Protein AF-A0A1S3H4Z6-F1 (afdb_monomer_lite)

Secondary structure (DSSP, 8-state):
---SSSTHHHHTTS--S-------------------------------------GGG--TT-----EEEEEEEEE-SB---EE--HHHHHHHHHHTT--SHHHHHHHHHHHHHHHHHHH----TT--TTHHHH--EEEGGGTEEEEEEEE-GGG-EEEEEEEESS-EEEEEEEE-EEEEEEEEESS-EEEE-SS-EEEE-STTEEEEEEEEEEEETTEEEEEEEEESSPPEEETTTEEEEEEEEEETTTEEEEEEEEEEE-TTT-BEEEEEEEEEEPP---

Sequence (281 aa):
MLKMVMLLSQVTFVIMVSLVLWSGGRARRGGRRGHHYSSRSRYRPGSFGVWHPSGQCDVSQQSYEVYDHTFVFIMDGKHTGEELDPVRFLNHHRCAGRLTNESIIEEGKKAVQFFEEGYGLDLSNVTDSDFINGQVPVEGGRLIFKPFIVDLSDNYRLISETDRYSGKLHKDVPVSDAGWMLSVEEPLDVNGTLFTGRLGLPDTFIFYADYIFQAHFRKTIIHYESRYPSVDIGGRFQFFEAALFSDEYGEGYTTSIFEVEPVTRNKQGREVLTFPKRKTN

Foldseek 3Di:
DPDPPPVVVPVVVPPDDDDDDDDDDDDDDDDDDDDDDDDDDDDDDDDDDDPPDPVPPPPVPDPPLDFQKKWKKKFFFFPPDWDQDLVVQQVVVVLVVQVDLVSQLVVLVVVVVCCCAQWVFDPVVDDSVQQRRHFDQGPVNQKTKHKTKGDVRRLMAIQWMDGPPDIDGDDRKDKIKIGMKIFGDHKDQTDHPLDGGIQDHGPWMWDWIWIWTQDPNDTFIKTWGWSDIWDDDPQFKTWTKIWIAGPVQGIWMKIKIWTQDNPRRGIIIMMMITRGDDPDD

Radius of gyration: 23.87 Å; chains: 1; bounding box: 77×57×52 Å

Organism: Lingula anatina (NCBI:txid7574)

Structure (mmCIF, N/CA/C/O backbone):
data_AF-A0A1S3H4Z6-F1
#
_entry.id   AF-A0A1S3H4Z6-F1
#
loop_
_atom_site.group_PDB
_atom_site.id
_atom_site.type_symbol
_atom_site.label_atom_id
_atom_site.label_alt_id
_atom_site.label_comp_id
_atom_site.label_asym_id
_atom_site.label_entity_id
_atom_site.label_seq_id
_atom_site.pdbx_PDB_ins_code
_atom_site.Cartn_x
_atom_site.Cartn_y
_atom_site.Cartn_z
_atom_site.occupancy
_atom_site.B_iso_or_equiv
_atom_site.auth_seq_id
_atom_site.auth_comp_id
_atom_site.auth_asym_id
_atom_site.auth_atom_id
_atom_site.pdbx_PDB_model_num
ATOM 1 N N . MET A 1 1 ? -9.875 -29.921 27.542 1.00 40.19 1 MET A N 1
ATOM 2 C CA . MET A 1 1 ? -8.425 -29.630 27.591 1.00 40.19 1 MET A CA 1
ATOM 3 C C . MET A 1 1 ? -7.708 -30.363 26.447 1.00 40.19 1 MET A C 1
ATOM 5 O O . MET A 1 1 ? -6.854 -31.197 26.687 1.00 40.19 1 MET A O 1
ATOM 9 N N . LEU A 1 2 ? -8.120 -30.119 25.193 1.00 34.75 2 LEU A N 1
ATOM 10 C CA . LEU A 1 2 ? -7.543 -30.745 23.989 1.00 34.75 2 LEU A CA 1
ATOM 11 C C . LEU A 1 2 ? -8.077 -30.015 22.735 1.00 34.75 2 LEU A C 1
ATOM 13 O O . LEU A 1 2 ? -8.917 -30.533 22.013 1.00 34.75 2 LEU A O 1
ATOM 17 N N . LYS A 1 3 ? -7.695 -28.745 22.541 1.00 30.47 3 LYS A N 1
ATOM 18 C CA . LYS A 1 3 ? -8.008 -27.965 21.317 1.00 30.47 3 LYS A CA 1
ATOM 19 C C . LYS A 1 3 ? -6.912 -26.957 20.926 1.00 30.47 3 LYS A C 1
ATOM 21 O O . LYS A 1 3 ? -7.143 -26.085 20.104 1.00 30.47 3 LYS A O 1
ATOM 26 N N . MET A 1 4 ? -5.705 -27.092 21.479 1.00 30.97 4 MET A N 1
ATOM 27 C CA . MET A 1 4 ? -4.636 -26.088 21.348 1.00 30.97 4 MET A CA 1
ATOM 28 C C . MET A 1 4 ? -3.426 -26.571 20.523 1.00 30.97 4 MET A C 1
ATOM 30 O O . MET A 1 4 ? -2.341 -26.021 20.640 1.00 30.97 4 MET A O 1
ATOM 34 N N . VAL A 1 5 ? -3.597 -27.611 19.695 1.00 33.03 5 VAL A N 1
ATOM 35 C CA . VAL A 1 5 ? -2.500 -28.204 18.896 1.00 33.03 5 VAL A CA 1
ATOM 36 C C . VAL A 1 5 ? -2.686 -28.010 17.381 1.00 33.03 5 VAL A C 1
ATOM 38 O O . VAL A 1 5 ? -1.745 -28.206 16.624 1.00 33.03 5 VAL A O 1
ATOM 41 N N . MET A 1 6 ? -3.849 -27.549 16.902 1.00 30.09 6 MET A N 1
ATOM 42 C CA . MET A 1 6 ? -4.088 -27.437 15.451 1.00 30.09 6 MET A CA 1
ATOM 43 C C . MET A 1 6 ? -3.631 -26.119 14.803 1.00 30.09 6 MET A C 1
ATOM 45 O O . MET A 1 6 ? -3.290 -26.141 13.622 1.00 30.09 6 MET A O 1
ATOM 49 N N . LEU A 1 7 ? -3.514 -25.008 15.546 1.00 33.34 7 LEU A N 1
ATOM 50 C CA . LEU A 1 7 ? -3.096 -23.719 14.960 1.00 33.34 7 LEU A CA 1
ATOM 51 C C . LEU A 1 7 ? -1.596 -23.622 14.624 1.00 33.34 7 LEU A C 1
ATOM 53 O O . LEU A 1 7 ? -1.215 -22.819 13.781 1.00 33.34 7 LEU A O 1
ATOM 57 N N . LEU A 1 8 ? -0.741 -24.466 15.208 1.00 32.03 8 LEU A N 1
ATOM 58 C CA . LEU A 1 8 ? 0.696 -24.478 14.892 1.00 32.03 8 LEU A CA 1
ATOM 59 C C . LEU A 1 8 ? 1.015 -25.165 13.550 1.00 32.03 8 LEU A C 1
ATOM 61 O O . LEU A 1 8 ? 2.092 -24.967 12.995 1.00 32.03 8 LEU A O 1
ATOM 65 N N . SER A 1 9 ? 0.086 -25.946 12.988 1.00 30.97 9 SER A N 1
ATOM 66 C CA . SER A 1 9 ? 0.352 -26.710 11.759 1.00 30.97 9 SER A CA 1
ATOM 67 C C . SER A 1 9 ? 0.218 -25.906 10.459 1.00 30.97 9 SER A C 1
ATOM 69 O O . SER A 1 9 ? 0.849 -26.275 9.473 1.00 30.97 9 SER A O 1
ATOM 71 N N . GLN A 1 10 ? -0.525 -24.792 10.449 1.00 32.19 10 GLN A N 1
ATOM 72 C CA . GLN A 1 10 ? -0.707 -23.982 9.233 1.00 32.19 10 GLN A CA 1
ATOM 73 C C . GLN A 1 10 ? 0.357 -22.888 9.058 1.00 32.19 10 GLN A C 1
ATOM 75 O O . GLN A 1 10 ? 0.692 -22.549 7.930 1.00 32.19 10 GLN A O 1
ATOM 80 N N . VAL A 1 11 ? 0.980 -22.417 10.143 1.00 34.94 11 VAL A N 1
ATOM 81 C CA . VAL A 1 11 ? 2.052 -21.399 10.083 1.00 34.94 11 VAL A CA 1
ATOM 82 C C . VAL A 1 11 ? 3.426 -22.019 9.772 1.00 34.94 11 VAL A C 1
ATOM 84 O O . VAL A 1 11 ? 4.328 -21.349 9.280 1.00 34.94 11 VAL A O 1
ATOM 87 N N . THR A 1 12 ? 3.594 -23.329 9.977 1.00 34.78 12 THR A N 1
ATOM 88 C CA . THR A 1 12 ? 4.892 -24.002 9.773 1.00 34.78 12 THR A CA 1
ATOM 89 C C . THR A 1 12 ? 5.171 -24.326 8.293 1.00 34.78 12 THR A C 1
ATOM 91 O O . THR A 1 12 ? 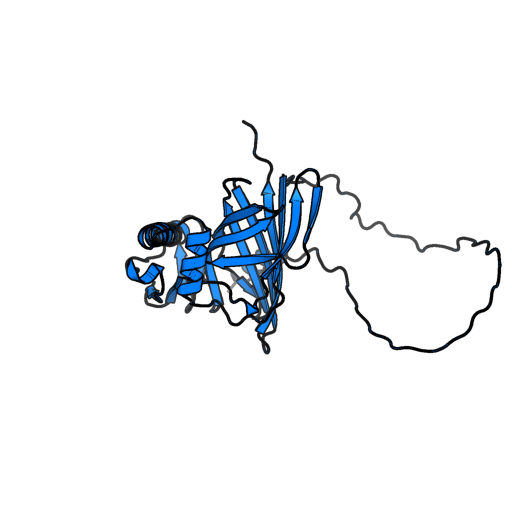6.298 -24.661 7.941 1.00 34.78 12 THR A O 1
ATOM 94 N N . PHE A 1 13 ? 4.189 -24.193 7.394 1.00 28.50 13 PHE A N 1
ATOM 95 C CA . PHE A 1 13 ? 4.340 -24.603 5.989 1.00 28.50 13 PHE A CA 1
ATOM 96 C C . PHE A 1 13 ? 4.918 -23.532 5.045 1.00 28.50 13 PHE A C 1
ATOM 98 O O . PHE A 1 13 ? 5.271 -23.865 3.918 1.00 28.50 13 PHE A O 1
ATOM 105 N N . VAL A 1 14 ? 5.082 -22.280 5.492 1.00 33.66 14 VAL A N 1
ATOM 106 C CA . VAL A 1 14 ? 5.607 -21.178 4.649 1.00 33.66 14 VAL A CA 1
ATOM 107 C C . VAL A 1 14 ? 7.107 -20.914 4.874 1.00 33.66 14 VAL A C 1
ATOM 109 O O . VAL A 1 14 ? 7.755 -20.239 4.081 1.00 33.66 14 VAL A O 1
ATOM 112 N N . ILE A 1 15 ? 7.730 -21.520 5.893 1.00 35.19 15 ILE A N 1
ATOM 113 C CA . ILE A 1 15 ? 9.159 -21.325 6.195 1.00 35.19 15 ILE A CA 1
ATOM 114 C C . ILE A 1 15 ? 9.974 -22.539 5.731 1.00 35.19 15 ILE A C 1
ATOM 116 O O . ILE A 1 15 ? 10.592 -23.255 6.515 1.00 35.19 15 ILE A O 1
ATOM 120 N N . MET A 1 16 ? 10.003 -22.781 4.424 1.00 28.94 16 MET A N 1
ATOM 121 C CA . MET A 1 16 ? 11.112 -23.506 3.810 1.00 28.94 16 MET A CA 1
ATOM 122 C C . MET A 1 16 ? 11.475 -22.847 2.485 1.00 28.94 16 MET A C 1
ATOM 124 O O . MET A 1 16 ? 10.632 -22.666 1.619 1.00 28.94 16 MET A O 1
ATOM 128 N N . VAL A 1 17 ? 12.777 -22.590 2.336 1.00 31.78 17 VAL A N 1
ATOM 129 C CA . VAL A 1 17 ? 13.480 -22.060 1.156 1.00 31.78 17 VAL A CA 1
ATOM 130 C C . VAL A 1 17 ? 13.597 -20.531 1.097 1.00 31.78 17 VAL A C 1
ATOM 132 O O . VAL A 1 17 ? 12.862 -19.856 0.390 1.00 31.78 17 VAL A O 1
ATOM 135 N N . SER A 1 18 ? 14.624 -19.998 1.773 1.00 29.50 18 SER A N 1
ATOM 136 C CA . SER A 1 18 ? 15.656 -19.127 1.164 1.00 29.50 18 SER A CA 1
ATOM 137 C C . SER A 1 18 ? 16.663 -18.660 2.219 1.00 29.50 18 SER A C 1
ATOM 139 O O . SER A 1 18 ? 16.605 -17.546 2.725 1.00 29.50 18 SER A O 1
ATOM 141 N N . LEU A 1 19 ? 17.623 -19.525 2.548 1.00 28.67 19 LEU A N 1
ATOM 142 C CA . LEU A 1 19 ? 18.803 -19.160 3.332 1.00 28.67 19 LEU A CA 1
ATOM 143 C C . LEU A 1 19 ? 20.033 -19.636 2.557 1.00 28.67 19 LEU A C 1
ATOM 145 O O . LEU A 1 19 ? 20.555 -20.725 2.776 1.00 28.67 19 LEU A O 1
ATOM 149 N N . VAL A 1 20 ? 20.463 -18.822 1.590 1.00 34.81 20 VAL A N 1
ATOM 150 C CA . VAL A 1 20 ? 21.803 -18.926 1.005 1.00 34.81 20 VAL A CA 1
ATOM 151 C C . VAL A 1 20 ? 22.629 -17.759 1.535 1.00 34.81 20 VAL A C 1
ATOM 153 O O . VAL A 1 20 ? 22.304 -16.589 1.355 1.00 34.81 20 VAL A O 1
ATOM 156 N N . LEU A 1 21 ? 23.672 -18.156 2.255 1.00 32.69 21 LEU A N 1
ATOM 157 C CA . LEU A 1 21 ? 24.617 -17.389 3.055 1.00 32.69 21 LEU A CA 1
ATOM 158 C C . LEU A 1 21 ? 25.260 -16.208 2.307 1.00 32.69 21 LEU A C 1
ATOM 160 O O . LEU A 1 21 ? 25.876 -16.392 1.259 1.00 32.69 21 LEU A O 1
ATOM 164 N N . TRP A 1 22 ? 25.250 -15.025 2.929 1.00 30.05 22 TRP A N 1
ATOM 165 C CA . TRP A 1 22 ? 26.176 -13.935 2.613 1.00 30.05 22 TRP A CA 1
ATOM 166 C C . TRP A 1 22 ? 27.009 -13.595 3.854 1.00 30.05 22 TRP A C 1
ATOM 168 O O . TRP A 1 22 ? 26.563 -12.895 4.757 1.00 30.05 22 TRP A O 1
ATOM 178 N N . SER A 1 23 ? 28.232 -14.126 3.924 1.00 32.38 23 SER A N 1
ATOM 179 C CA . SER A 1 23 ? 29.221 -13.767 4.945 1.00 32.38 23 SER A CA 1
ATOM 180 C C . SER A 1 23 ? 30.193 -12.725 4.380 1.00 32.38 23 SER A C 1
ATOM 182 O O . SER A 1 23 ? 31.202 -13.066 3.760 1.00 32.38 23 SER A O 1
ATOM 184 N N . GLY A 1 24 ? 29.890 -11.442 4.582 1.00 29.55 24 GLY A N 1
ATOM 185 C CA . GLY A 1 24 ? 30.771 -10.319 4.251 1.00 29.55 24 GLY A CA 1
ATOM 186 C C . GLY A 1 24 ? 31.826 -10.074 5.334 1.00 29.55 24 GLY A C 1
ATOM 187 O O . GLY A 1 24 ? 31.658 -9.208 6.187 1.00 29.55 24 GLY A O 1
ATOM 188 N N . GLY A 1 25 ? 32.930 -10.823 5.304 1.00 29.95 25 GLY A N 1
ATOM 189 C CA . GLY A 1 25 ? 34.090 -10.598 6.173 1.00 29.95 25 GLY A CA 1
ATOM 190 C C . GLY A 1 25 ? 35.092 -9.604 5.573 1.00 29.95 25 GLY A C 1
ATOM 191 O O . GLY A 1 25 ? 35.716 -9.882 4.551 1.00 29.95 25 GLY A O 1
ATOM 192 N N . ARG A 1 26 ? 35.292 -8.451 6.228 1.00 33.56 26 ARG A N 1
ATOM 193 C CA . ARG A 1 26 ? 36.406 -7.517 5.968 1.00 33.56 26 ARG A CA 1
ATOM 194 C C . ARG A 1 26 ? 37.736 -8.114 6.443 1.00 33.56 26 ARG A C 1
ATOM 196 O O . ARG A 1 26 ? 37.857 -8.461 7.613 1.00 33.56 26 ARG A O 1
ATOM 203 N N . ALA A 1 27 ? 38.777 -8.054 5.610 1.00 31.95 27 ALA A N 1
ATOM 204 C CA . ALA A 1 27 ? 40.171 -8.099 6.059 1.00 31.95 27 ALA A CA 1
ATOM 205 C C . ALA A 1 27 ? 41.032 -7.074 5.296 1.00 31.95 27 ALA A C 1
ATOM 207 O O . ALA A 1 27 ? 40.920 -6.903 4.083 1.00 31.95 27 ALA A O 1
ATOM 208 N N . ARG A 1 28 ? 41.861 -6.343 6.051 1.00 32.19 28 ARG A N 1
ATOM 209 C CA . ARG A 1 28 ? 42.747 -5.253 5.613 1.00 32.19 28 ARG A CA 1
ATOM 210 C C . ARG A 1 28 ? 44.098 -5.772 5.079 1.00 32.19 28 ARG A C 1
ATOM 212 O O . ARG A 1 28 ? 44.654 -6.718 5.612 1.00 32.19 28 ARG A O 1
ATOM 219 N N . ARG A 1 29 ? 44.609 -5.033 4.080 1.00 36.22 29 ARG A N 1
ATOM 220 C CA . ARG A 1 29 ? 45.993 -4.768 3.600 1.00 36.22 29 ARG A CA 1
ATOM 221 C C . ARG A 1 29 ? 47.189 -5.594 4.129 1.00 36.22 29 ARG A C 1
ATOM 223 O O . ARG A 1 29 ? 47.483 -5.568 5.317 1.00 36.22 29 ARG A O 1
ATOM 230 N N . GLY A 1 30 ? 48.040 -6.025 3.182 1.00 30.22 30 GLY A N 1
ATOM 231 C CA . GLY A 1 30 ? 49.473 -6.291 3.396 1.00 30.22 30 GLY A CA 1
ATOM 232 C C . GLY A 1 30 ? 50.277 -6.633 2.120 1.00 30.22 30 GLY A C 1
ATOM 233 O O . GLY A 1 30 ? 50.153 -7.724 1.594 1.00 30.22 30 GLY A O 1
ATOM 234 N N . GLY A 1 31 ? 51.093 -5.681 1.641 1.00 30.69 31 GLY A N 1
ATOM 235 C CA . GLY A 1 31 ? 52.454 -5.844 1.076 1.00 30.69 31 GLY A CA 1
ATOM 236 C C . GLY A 1 31 ? 52.821 -6.863 -0.032 1.00 30.69 31 GLY A C 1
ATOM 237 O O . GLY A 1 31 ? 53.036 -8.031 0.239 1.00 30.69 31 GLY A O 1
ATOM 238 N N . ARG A 1 32 ? 53.130 -6.327 -1.230 1.00 34.28 32 ARG A N 1
ATOM 239 C CA . ARG A 1 32 ? 54.375 -6.504 -2.039 1.00 34.28 32 ARG A CA 1
ATOM 240 C C . ARG A 1 32 ? 55.086 -7.886 -2.109 1.00 34.28 32 ARG A C 1
ATOM 242 O O . ARG A 1 32 ? 55.846 -8.217 -1.210 1.00 34.28 32 ARG A O 1
ATOM 249 N N . ARG A 1 33 ? 55.106 -8.496 -3.308 1.00 34.97 33 ARG A N 1
ATOM 250 C CA . ARG A 1 33 ? 56.252 -8.695 -4.255 1.00 34.97 33 ARG A CA 1
ATOM 251 C C . ARG A 1 33 ? 55.965 -9.888 -5.175 1.00 34.97 33 ARG A C 1
ATOM 253 O O . ARG A 1 33 ? 55.426 -10.896 -4.741 1.00 34.97 33 ARG A O 1
ATOM 260 N N . GLY A 1 34 ? 56.303 -9.732 -6.454 1.00 34.34 34 GLY A N 1
ATOM 261 C CA . GLY A 1 34 ? 56.053 -10.730 -7.488 1.00 34.34 34 GLY A CA 1
ATOM 262 C C . GLY A 1 34 ? 57.033 -11.897 -7.475 1.00 34.34 34 GLY A C 1
ATOM 263 O O . GLY A 1 34 ? 58.123 -11.786 -6.933 1.00 34.34 34 GLY A O 1
ATOM 264 N N . HIS A 1 35 ? 56.640 -12.972 -8.152 1.00 32.62 35 HIS A N 1
ATOM 265 C CA . HIS A 1 35 ? 57.529 -13.877 -8.869 1.00 32.62 35 HIS A CA 1
ATOM 266 C C . HIS A 1 35 ? 56.723 -14.575 -9.969 1.00 32.62 35 HIS A C 1
ATOM 268 O O . HIS A 1 35 ? 55.680 -15.174 -9.714 1.00 32.62 35 HIS A O 1
ATOM 274 N N . HIS A 1 36 ? 57.220 -14.481 -11.202 1.00 36.97 36 HIS A N 1
ATOM 275 C CA . HIS A 1 36 ? 56.866 -15.386 -12.287 1.00 36.97 36 HIS A CA 1
ATOM 276 C C . HIS A 1 36 ? 57.297 -16.803 -11.901 1.00 36.97 36 HIS A C 1
ATOM 278 O O . HIS A 1 36 ? 58.479 -17.025 -11.656 1.00 36.97 36 HIS A O 1
ATOM 284 N N . TYR A 1 37 ? 56.367 -17.754 -11.923 1.00 34.66 37 TYR A N 1
ATOM 285 C CA . TYR A 1 37 ? 56.685 -19.168 -12.079 1.00 34.66 37 TYR A CA 1
ATOM 286 C C . TYR A 1 37 ? 55.648 -19.816 -12.992 1.00 34.66 37 TYR A C 1
ATOM 288 O O . TYR A 1 37 ? 54.462 -19.877 -12.681 1.00 34.66 37 TYR A O 1
ATOM 296 N N . SER A 1 38 ? 56.122 -20.286 -14.145 1.00 38.94 38 SER A N 1
ATOM 297 C CA . SER A 1 38 ? 55.406 -21.255 -14.961 1.00 38.94 38 SER A CA 1
ATOM 298 C C . SER A 1 38 ? 55.569 -22.622 -14.299 1.00 38.94 38 SER A C 1
ATOM 300 O O . SER A 1 38 ? 56.701 -23.065 -14.091 1.00 38.94 38 SER A O 1
ATOM 302 N N . SER A 1 39 ? 54.475 -23.314 -14.004 1.00 35.12 39 SER A N 1
ATOM 303 C CA . SER A 1 39 ? 54.517 -24.748 -13.730 1.00 35.12 39 SER A CA 1
ATOM 304 C C . SER A 1 39 ? 53.198 -25.401 -14.136 1.00 35.12 39 SER A C 1
ATOM 306 O O . SER A 1 39 ? 52.117 -25.101 -13.635 1.00 35.12 39 SER A O 1
ATOM 308 N N . ARG A 1 40 ? 53.305 -26.312 -15.107 1.00 38.34 40 ARG A N 1
ATOM 309 C CA . ARG A 1 40 ? 52.270 -27.281 -15.469 1.00 38.34 40 ARG A CA 1
ATOM 310 C C . ARG A 1 40 ? 51.951 -28.135 -14.240 1.00 38.34 40 ARG A C 1
ATOM 312 O O . ARG A 1 40 ? 52.763 -28.974 -13.861 1.00 38.34 40 ARG A O 1
ATOM 319 N N . SER A 1 41 ? 50.764 -27.963 -13.668 1.00 33.16 41 SER A N 1
ATOM 320 C CA . SER A 1 41 ? 50.202 -28.882 -12.677 1.00 33.16 41 SER A CA 1
ATOM 321 C C . SER A 1 41 ? 49.250 -29.858 -13.370 1.00 33.16 41 SER A C 1
ATOM 323 O O . SER A 1 41 ? 48.179 -29.482 -13.842 1.00 33.16 41 SER A O 1
ATOM 325 N N . ARG A 1 42 ? 49.669 -31.126 -13.463 1.00 37.03 42 ARG A N 1
ATOM 326 C CA . ARG A 1 42 ? 48.788 -32.267 -13.734 1.00 37.03 42 ARG A CA 1
ATOM 327 C C . ARG A 1 42 ? 48.038 -32.577 -12.438 1.00 37.03 42 ARG A C 1
ATOM 329 O O . ARG A 1 42 ? 48.583 -33.251 -11.568 1.00 37.03 42 ARG A O 1
ATOM 336 N N . TYR A 1 43 ? 46.803 -32.101 -12.319 1.00 31.02 43 TYR A N 1
ATOM 337 C CA . TYR A 1 43 ? 45.891 -32.546 -11.268 1.00 31.02 43 TYR A CA 1
ATOM 338 C C . TYR A 1 43 ? 45.431 -33.981 -11.562 1.00 31.02 43 TYR A C 1
ATOM 340 O O . TYR A 1 43 ? 44.829 -34.251 -12.600 1.00 31.02 43 TYR A O 1
ATOM 348 N N . ARG A 1 44 ? 45.732 -34.907 -10.646 1.00 31.95 44 ARG A N 1
ATOM 349 C CA . ARG A 1 44 ? 45.044 -36.201 -10.536 1.00 31.95 44 ARG A CA 1
ATOM 350 C C . ARG A 1 44 ? 43.782 -35.988 -9.687 1.00 31.95 44 ARG A C 1
ATOM 352 O O . ARG A 1 44 ? 43.915 -35.426 -8.601 1.00 31.95 44 ARG A O 1
ATOM 359 N N . PRO A 1 45 ? 42.590 -36.430 -10.120 1.00 35.56 45 PRO A N 1
ATOM 360 C CA . PRO A 1 45 ? 41.397 -36.359 -9.290 1.00 35.56 45 PRO A CA 1
ATOM 361 C C . PRO A 1 45 ? 41.469 -37.462 -8.227 1.00 35.56 45 PRO A C 1
ATOM 363 O O . PRO A 1 45 ? 41.360 -38.647 -8.533 1.00 35.56 45 PRO A O 1
ATOM 366 N N . GLY A 1 46 ? 41.709 -37.069 -6.978 1.00 31.22 46 GLY A N 1
ATOM 367 C CA . GLY A 1 46 ? 41.555 -37.931 -5.813 1.00 31.22 46 GLY A CA 1
ATOM 368 C C . GLY A 1 46 ? 40.159 -37.752 -5.228 1.00 31.22 46 GLY A C 1
ATOM 369 O O . GLY A 1 46 ? 39.845 -36.677 -4.734 1.00 31.22 46 GLY A O 1
ATOM 370 N N . SER A 1 47 ? 39.346 -38.807 -5.333 1.00 33.75 47 SER A N 1
ATOM 371 C CA . SER A 1 47 ? 38.205 -39.145 -4.466 1.00 33.75 47 SER A CA 1
ATOM 372 C C . SER A 1 47 ? 37.358 -37.977 -3.937 1.00 33.75 47 SER A C 1
ATOM 374 O O . SER A 1 47 ? 37.503 -37.558 -2.788 1.00 33.75 47 SER A O 1
ATOM 376 N N . PHE A 1 48 ? 36.402 -37.521 -4.753 1.00 34.88 48 PHE A N 1
ATOM 377 C CA . PHE A 1 48 ? 35.209 -36.860 -4.231 1.00 34.88 48 PHE A CA 1
ATOM 378 C C . PHE A 1 48 ? 34.425 -37.869 -3.392 1.00 34.88 48 PHE A C 1
ATOM 380 O O . PHE A 1 48 ? 34.163 -38.987 -3.841 1.00 34.88 48 PHE A O 1
ATOM 387 N N . GLY A 1 49 ? 34.091 -37.468 -2.165 1.00 33.66 49 GLY A N 1
ATOM 388 C CA . GLY A 1 49 ? 33.174 -38.202 -1.308 1.00 33.66 49 GLY A CA 1
ATOM 389 C C . GLY A 1 49 ? 31.884 -38.525 -2.056 1.00 33.66 49 GLY A C 1
ATOM 390 O O . GLY A 1 49 ? 31.435 -37.765 -2.915 1.00 33.66 49 GLY A O 1
ATOM 391 N N . VAL A 1 50 ? 31.329 -39.689 -1.736 1.00 36.59 50 VAL A N 1
ATOM 392 C CA . VAL A 1 50 ? 30.041 -40.159 -2.236 1.00 36.59 50 VAL A CA 1
ATOM 393 C C . VAL A 1 50 ? 28.997 -39.085 -1.931 1.00 36.59 50 VAL A C 1
ATOM 395 O O . VAL A 1 50 ? 28.593 -38.901 -0.785 1.00 36.59 50 VAL A O 1
ATOM 398 N N . TRP A 1 51 ? 28.593 -38.344 -2.962 1.00 37.75 51 TRP A N 1
ATOM 399 C CA . TRP A 1 51 ? 27.393 -37.526 -2.922 1.00 37.75 51 TRP A CA 1
ATOM 400 C C . TRP A 1 51 ? 26.217 -38.487 -2.794 1.00 37.75 51 TRP A C 1
ATOM 402 O O . TRP A 1 51 ? 25.884 -39.193 -3.743 1.00 37.75 51 TRP A O 1
ATOM 412 N N . HIS A 1 52 ? 25.604 -38.539 -1.615 1.00 40.94 52 HIS A N 1
ATOM 413 C CA . HIS A 1 52 ? 24.244 -39.041 -1.511 1.00 40.94 52 HIS A CA 1
ATOM 414 C C . HIS A 1 52 ? 23.350 -38.041 -2.252 1.00 40.94 52 HIS A C 1
ATOM 416 O O . HIS A 1 52 ? 23.321 -36.875 -1.854 1.00 40.94 52 HIS A O 1
ATOM 422 N N . PRO A 1 53 ? 22.649 -38.438 -3.328 1.00 46.44 53 PRO A N 1
ATOM 423 C CA . PRO A 1 53 ? 21.667 -37.571 -3.950 1.00 46.44 53 PRO A CA 1
ATOM 424 C C . PRO A 1 53 ? 20.550 -37.382 -2.924 1.00 46.44 53 PRO A C 1
ATOM 426 O O . PRO A 1 53 ? 19.773 -38.302 -2.665 1.00 46.44 53 PRO A O 1
ATOM 429 N N . SER A 1 54 ? 20.468 -36.207 -2.301 1.00 49.00 54 SER A N 1
ATOM 430 C CA . SER A 1 54 ? 19.171 -35.754 -1.820 1.00 49.00 54 SER A CA 1
ATOM 431 C C . SER A 1 54 ? 18.270 -35.744 -3.056 1.00 49.00 54 SER A C 1
ATOM 433 O O . SER A 1 54 ? 18.671 -35.250 -4.109 1.00 49.00 54 SER A O 1
ATOM 435 N N . GLY A 1 55 ? 17.070 -36.314 -2.973 1.00 52.19 55 GLY A N 1
ATOM 436 C CA . GLY A 1 55 ? 16.081 -36.323 -4.062 1.00 52.19 55 GLY A CA 1
ATOM 437 C C . GLY A 1 55 ? 15.593 -34.929 -4.500 1.00 52.19 55 GLY A C 1
ATOM 438 O O . GLY A 1 55 ? 14.502 -34.813 -5.030 1.00 52.19 55 GLY A O 1
ATOM 439 N N . GLN A 1 56 ? 16.380 -33.869 -4.286 1.00 55.88 56 GLN A N 1
ATOM 440 C CA . GLN A 1 56 ? 16.149 -32.489 -4.716 1.00 55.88 56 GLN A CA 1
ATOM 441 C C . GLN A 1 56 ? 16.310 -32.284 -6.233 1.00 55.88 56 GLN A C 1
ATOM 443 O O . GLN A 1 56 ? 16.026 -31.198 -6.726 1.00 55.88 56 GLN A O 1
ATOM 448 N N . CYS A 1 57 ? 16.767 -33.293 -6.981 1.00 58.50 57 CYS A N 1
ATOM 449 C CA . CYS A 1 57 ? 16.885 -33.220 -8.442 1.00 58.50 57 CYS A CA 1
ATOM 450 C C . CYS A 1 57 ? 15.629 -33.690 -9.190 1.00 58.50 57 CYS A C 1
ATOM 452 O O . CYS A 1 57 ? 15.582 -33.547 -10.411 1.00 58.50 57 CYS A O 1
ATOM 454 N N . ASP A 1 58 ? 14.623 -34.236 -8.499 1.00 50.41 58 ASP A N 1
ATOM 455 C CA . ASP A 1 58 ? 13.353 -34.598 -9.129 1.00 50.41 58 ASP A CA 1
ATOM 456 C C . ASP A 1 58 ? 12.401 -33.393 -9.128 1.00 50.41 58 ASP A C 1
ATOM 458 O O . ASP A 1 58 ? 11.482 -33.272 -8.323 1.00 50.41 58 ASP A O 1
ATOM 462 N N . VAL A 1 59 ? 12.681 -32.444 -10.024 1.00 56.75 59 VAL A N 1
ATOM 463 C CA . VAL A 1 59 ? 11.880 -31.223 -10.231 1.00 56.75 59 VAL A CA 1
ATOM 464 C C . VAL A 1 59 ? 10.702 -31.470 -11.192 1.00 56.75 59 VAL A C 1
ATOM 466 O O . VAL A 1 59 ? 10.088 -30.532 -11.694 1.00 56.75 59 VAL A O 1
ATOM 469 N N . SER A 1 60 ? 10.378 -32.738 -11.476 1.00 52.03 60 SER A N 1
ATOM 470 C CA . SER A 1 60 ? 9.423 -33.144 -12.520 1.00 52.03 60 SER A CA 1
ATOM 471 C C . SER A 1 60 ? 7.960 -32.779 -12.233 1.00 52.03 60 SER A C 1
ATOM 473 O O . SER A 1 60 ? 7.121 -32.881 -13.127 1.00 52.03 60 SER A O 1
ATOM 475 N N . GLN A 1 61 ? 7.651 -32.311 -11.019 1.00 47.69 61 GLN A N 1
ATOM 476 C CA . GLN A 1 61 ? 6.308 -31.907 -10.586 1.00 47.69 61 GLN A CA 1
ATOM 477 C C . GLN A 1 61 ? 6.184 -30.417 -10.225 1.00 47.69 61 GLN A C 1
ATOM 479 O O . GLN A 1 61 ? 5.275 -30.038 -9.487 1.00 47.69 61 GLN A O 1
ATOM 484 N N . GLN A 1 62 ? 7.055 -29.539 -10.733 1.00 48.09 62 GLN A N 1
ATOM 485 C CA . GLN A 1 62 ? 6.816 -28.100 -10.595 1.00 48.09 62 GLN A CA 1
ATOM 486 C C . GLN A 1 62 ? 5.809 -27.611 -11.642 1.00 48.09 62 GLN A C 1
ATOM 488 O O . GLN A 1 62 ? 6.115 -27.456 -12.823 1.00 48.09 62 GLN A O 1
ATOM 493 N N . SER A 1 63 ? 4.594 -27.323 -11.176 1.00 47.88 63 SER A N 1
ATOM 494 C CA . SER A 1 63 ? 3.720 -26.339 -11.809 1.00 47.88 63 SER A CA 1
ATOM 495 C C . SER A 1 63 ? 4.433 -24.987 -11.749 1.00 47.88 63 SER A C 1
ATOM 497 O O . SER A 1 63 ? 4.339 -24.283 -10.747 1.00 47.88 63 SER A O 1
ATOM 499 N N . TYR A 1 64 ? 5.191 -24.636 -12.788 1.00 52.47 64 TYR A N 1
ATOM 500 C CA . TYR A 1 64 ? 5.642 -23.260 -12.955 1.00 52.47 64 TYR A CA 1
ATOM 501 C C . TYR A 1 64 ? 4.412 -22.436 -13.322 1.00 52.47 64 TYR A C 1
ATOM 503 O O . TYR A 1 64 ? 4.002 -22.410 -14.484 1.00 52.47 64 TYR A O 1
ATOM 511 N N . GLU A 1 65 ? 3.799 -21.779 -12.340 1.00 57.41 65 GLU A N 1
ATOM 512 C CA . GLU A 1 65 ? 3.042 -20.580 -12.668 1.00 57.41 65 GLU A CA 1
ATOM 513 C C . GLU A 1 65 ? 4.024 -19.636 -13.367 1.00 57.41 65 GLU A C 1
ATOM 515 O O . GLU A 1 65 ? 5.037 -19.219 -12.805 1.00 57.41 65 GLU A O 1
ATOM 520 N N . VAL A 1 66 ? 3.804 -19.424 -14.663 1.00 71.44 66 VAL A N 1
ATOM 521 C CA . VAL A 1 66 ? 4.653 -18.551 -15.465 1.00 71.44 66 VAL A CA 1
ATOM 522 C C . VAL A 1 66 ? 4.153 -17.133 -15.237 1.00 71.44 66 VAL A C 1
ATOM 524 O O . VAL A 1 66 ? 3.084 -16.763 -15.733 1.00 71.44 66 VAL A O 1
ATOM 527 N N . TYR A 1 67 ? 4.915 -16.355 -14.473 1.00 83.56 67 TYR A N 1
ATOM 528 C CA . TYR A 1 67 ? 4.698 -14.916 -14.373 1.00 83.56 67 TYR A CA 1
ATOM 529 C C . TYR A 1 67 ? 5.123 -14.259 -15.684 1.00 83.56 67 TYR A C 1
ATOM 531 O O . TYR A 1 67 ? 6.226 -14.495 -16.178 1.00 83.56 67 TYR A O 1
ATOM 539 N N . ASP A 1 68 ? 4.236 -13.448 -16.254 1.00 88.56 68 ASP A N 1
ATOM 540 C CA . ASP A 1 68 ? 4.564 -12.616 -17.411 1.00 88.56 68 ASP A CA 1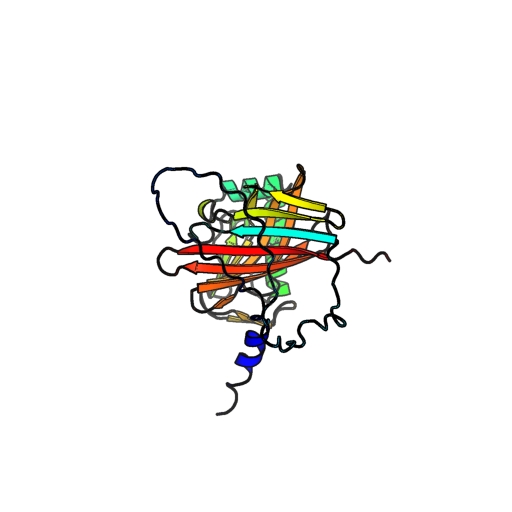
ATOM 541 C C . ASP A 1 68 ? 5.375 -11.390 -16.980 1.00 88.56 68 ASP A C 1
ATOM 543 O O . ASP A 1 68 ? 6.160 -10.865 -17.775 1.00 88.56 68 ASP A O 1
ATOM 547 N N . HIS A 1 69 ? 5.189 -10.943 -15.731 1.00 93.38 69 HIS A N 1
ATOM 548 C CA . HIS A 1 69 ? 5.894 -9.798 -15.176 1.00 93.38 69 HIS A CA 1
ATOM 549 C C . HIS A 1 69 ? 6.141 -9.935 -13.669 1.00 93.38 69 HIS A C 1
ATOM 551 O O . HIS A 1 69 ? 5.287 -10.442 -12.938 1.00 93.38 69 HIS A O 1
ATOM 557 N N . THR A 1 70 ? 7.290 -9.455 -13.189 1.00 95.31 70 THR A N 1
ATOM 558 C CA . THR A 1 70 ? 7.600 -9.398 -11.752 1.00 95.31 70 THR A CA 1
ATOM 559 C C . THR A 1 70 ? 8.338 -8.118 -11.385 1.00 95.31 70 THR A C 1
ATOM 561 O O . THR A 1 70 ? 9.254 -7.720 -12.107 1.00 95.31 70 THR A O 1
ATOM 564 N N . PHE A 1 71 ? 8.073 -7.575 -10.200 1.00 96.88 71 PHE A N 1
ATOM 565 C CA . PHE A 1 71 ? 8.890 -6.529 -9.583 1.00 96.88 71 PHE A CA 1
ATOM 566 C C . PHE A 1 71 ? 9.443 -7.011 -8.248 1.00 96.88 71 PHE A C 1
ATOM 568 O O . PHE A 1 71 ? 8.748 -7.671 -7.484 1.00 96.88 71 PHE A O 1
ATOM 575 N N . VAL A 1 72 ? 10.695 -6.669 -7.962 1.00 96.75 72 VAL A N 1
ATOM 576 C CA . VAL A 1 72 ? 11.341 -6.945 -6.679 1.00 96.75 72 VAL A CA 1
ATOM 577 C C . VAL A 1 72 ? 11.689 -5.626 -6.021 1.00 96.75 72 VAL A C 1
ATOM 579 O O . VAL A 1 72 ? 12.544 -4.874 -6.511 1.00 96.75 72 VAL A O 1
ATOM 582 N N . PHE A 1 73 ? 11.045 -5.375 -4.893 1.00 96.88 73 PHE A N 1
ATOM 583 C CA . PHE A 1 73 ? 11.307 -4.237 -4.038 1.00 96.88 73 PHE A CA 1
ATOM 584 C C . PHE A 1 73 ? 12.169 -4.646 -2.842 1.00 96.88 73 PHE A C 1
ATOM 586 O O . PHE A 1 73 ? 12.161 -5.797 -2.393 1.00 96.88 73 PHE A O 1
ATOM 593 N N . ILE A 1 74 ? 12.925 -3.685 -2.324 1.00 96.00 74 ILE A N 1
ATOM 594 C CA . ILE A 1 74 ? 13.633 -3.783 -1.051 1.00 96.00 74 ILE A CA 1
ATOM 595 C C . ILE A 1 74 ? 13.246 -2.616 -0.166 1.00 96.00 74 ILE A C 1
ATOM 597 O O . ILE A 1 74 ? 13.065 -1.499 -0.645 1.00 96.00 74 ILE A O 1
ATOM 601 N N . MET A 1 75 ? 13.189 -2.888 1.126 1.00 94.75 75 MET A N 1
ATOM 602 C CA . MET A 1 75 ? 13.107 -1.892 2.183 1.00 94.75 75 MET A CA 1
ATOM 603 C C . MET A 1 75 ? 14.298 -2.166 3.091 1.00 94.75 75 MET A C 1
ATOM 605 O O . MET A 1 75 ? 14.462 -3.308 3.509 1.00 94.75 75 MET A O 1
ATOM 609 N N . ASP A 1 76 ? 15.180 -1.196 3.307 1.00 93.38 76 ASP A N 1
ATOM 610 C CA . ASP A 1 76 ? 16.395 -1.365 4.127 1.00 93.38 76 ASP A CA 1
ATOM 611 C C . ASP A 1 76 ? 16.738 -0.117 4.951 1.00 93.38 76 ASP A C 1
ATOM 613 O O . ASP A 1 76 ? 17.903 0.219 5.179 1.00 93.38 76 ASP A O 1
ATOM 617 N N . GLY A 1 77 ? 15.693 0.589 5.368 1.00 90.38 77 GLY A N 1
ATOM 618 C CA . GLY A 1 77 ? 15.765 1.833 6.107 1.00 90.38 77 GLY A CA 1
ATOM 619 C C . GLY A 1 77 ? 15.402 1.718 7.586 1.00 90.38 77 GLY A C 1
ATOM 620 O O . GLY A 1 77 ? 15.389 0.644 8.189 1.00 90.38 77 GLY A O 1
ATOM 621 N N . LYS A 1 78 ? 15.124 2.866 8.199 1.00 87.38 78 LYS A N 1
ATOM 622 C CA . LYS A 1 78 ? 14.666 2.962 9.581 1.00 87.38 78 LYS A CA 1
ATOM 623 C C . LYS A 1 78 ? 13.152 3.098 9.589 1.00 87.38 78 LYS A C 1
ATOM 625 O O . LYS A 1 78 ? 12.649 4.154 9.246 1.00 87.38 78 LYS A O 1
ATOM 630 N N . HIS A 1 79 ? 12.470 2.073 10.080 1.00 81.81 79 HIS A N 1
ATOM 631 C CA . HIS A 1 79 ? 11.024 2.062 10.167 1.00 81.81 79 HIS A CA 1
ATOM 632 C C . HIS A 1 79 ? 10.519 2.866 11.359 1.00 81.81 79 HIS A C 1
ATOM 634 O O . HIS A 1 79 ? 10.549 2.429 12.513 1.00 81.81 79 HIS A O 1
ATOM 640 N N . THR A 1 80 ? 10.061 4.077 11.071 1.00 74.50 80 THR A N 1
ATOM 641 C CA . THR A 1 80 ? 9.423 4.989 12.029 1.00 74.50 80 THR A CA 1
ATOM 642 C C . THR A 1 80 ? 7.928 4.710 12.201 1.00 74.50 80 THR A C 1
ATOM 644 O O . THR A 1 80 ? 7.308 5.311 13.078 1.00 74.50 80 THR A O 1
ATOM 647 N N . GLY A 1 81 ? 7.388 3.748 11.446 1.00 70.88 81 GLY A N 1
ATOM 648 C CA . GLY A 1 81 ? 5.956 3.496 11.303 1.00 70.88 81 GLY A CA 1
ATOM 649 C C . GLY A 1 81 ? 5.407 4.184 10.057 1.00 70.88 81 GLY A C 1
ATOM 650 O O . GLY A 1 81 ? 6.147 4.791 9.284 1.00 70.88 81 GLY A O 1
ATOM 651 N N . GLU A 1 82 ? 4.102 4.090 9.850 1.00 76.06 82 GLU A N 1
ATOM 652 C CA . GLU A 1 82 ? 3.443 4.772 8.748 1.00 76.06 82 GLU A CA 1
ATOM 653 C C . GLU A 1 82 ? 3.213 6.252 9.077 1.00 76.06 82 GLU A C 1
ATOM 655 O O . GLU A 1 82 ? 2.679 6.611 10.134 1.00 76.06 82 GLU A O 1
ATOM 660 N N . GLU A 1 83 ? 3.597 7.122 8.146 1.00 80.88 83 GLU A N 1
ATOM 661 C CA . GLU A 1 83 ? 3.562 8.567 8.320 1.00 80.88 83 GLU A CA 1
ATOM 662 C C . GLU A 1 83 ? 2.202 9.141 7.905 1.00 80.88 83 GLU A C 1
ATOM 664 O O . GLU A 1 83 ? 1.611 8.749 6.896 1.00 80.88 83 GLU A O 1
ATOM 669 N N . LEU A 1 84 ? 1.726 10.132 8.663 1.00 84.06 84 LEU A N 1
ATOM 670 C CA . LEU A 1 84 ? 0.620 10.994 8.258 1.00 84.06 84 LEU A CA 1
ATOM 671 C C . LEU A 1 84 ? 1.182 12.327 7.741 1.00 84.06 84 LEU A C 1
ATOM 673 O O . LEU A 1 84 ? 1.259 13.305 8.484 1.00 84.06 84 LEU A O 1
ATOM 677 N N . ASP A 1 85 ? 1.563 12.365 6.462 1.00 90.94 85 ASP A N 1
ATOM 678 C CA . ASP A 1 85 ? 1.943 13.594 5.748 1.00 90.94 85 ASP A CA 1
ATOM 679 C C . ASP A 1 85 ? 0.891 13.917 4.670 1.00 90.94 85 ASP A C 1
ATOM 681 O O . ASP A 1 85 ? 0.955 13.376 3.560 1.00 90.94 85 ASP A O 1
ATOM 685 N N . PRO A 1 86 ? -0.063 14.829 4.948 1.00 91.31 86 PRO A N 1
ATOM 686 C CA . PRO A 1 86 ? -1.121 15.175 4.003 1.00 91.31 86 PRO A CA 1
ATOM 687 C C . PRO A 1 86 ? -0.596 15.752 2.685 1.00 91.31 86 PRO A C 1
ATOM 689 O O . PRO A 1 86 ? -1.217 15.575 1.640 1.00 91.31 86 PRO A O 1
ATOM 692 N N . VAL A 1 87 ? 0.544 16.449 2.693 1.00 94.38 87 VAL A N 1
ATOM 693 C CA . VAL A 1 87 ? 1.093 17.057 1.475 1.00 94.38 87 VAL A CA 1
ATOM 694 C C . VAL A 1 87 ? 1.642 15.970 0.562 1.00 94.38 87 VAL A C 1
ATOM 696 O O . VAL A 1 87 ? 1.335 15.960 -0.635 1.00 94.38 87 VAL A O 1
ATOM 699 N N . ARG A 1 88 ? 2.431 15.040 1.107 1.00 94.81 88 ARG A N 1
ATOM 700 C CA . ARG A 1 88 ? 2.951 13.917 0.320 1.00 94.81 88 ARG A CA 1
ATOM 701 C C . ARG A 1 88 ? 1.844 12.956 -0.098 1.00 94.81 88 ARG A C 1
ATOM 703 O O . ARG A 1 88 ? 1.851 12.534 -1.250 1.00 94.81 88 ARG A O 1
ATOM 710 N N . PHE A 1 89 ? 0.878 12.688 0.776 1.00 96.12 89 PHE A N 1
ATOM 711 C CA . PHE A 1 89 ? -0.307 11.889 0.472 1.00 96.12 89 PHE A CA 1
ATOM 712 C C . PHE A 1 89 ? -1.095 12.460 -0.721 1.00 96.12 89 PHE A C 1
ATOM 714 O O . PHE A 1 89 ? -1.329 11.775 -1.717 1.00 96.12 89 PHE A O 1
ATOM 721 N N . LEU A 1 90 ? -1.415 13.760 -0.695 1.00 96.44 90 LEU A N 1
ATOM 722 C CA . LEU A 1 90 ? -2.098 14.423 -1.812 1.00 96.44 90 LEU A CA 1
ATOM 723 C C . LEU A 1 90 ? -1.262 14.395 -3.098 1.00 96.44 90 LEU A C 1
ATOM 725 O O . LEU A 1 90 ? -1.802 14.202 -4.188 1.00 96.44 90 LEU A O 1
ATOM 729 N N . ASN A 1 91 ? 0.055 14.588 -3.000 1.00 96.88 91 ASN A N 1
ATOM 730 C CA . ASN A 1 91 ? 0.941 14.520 -4.162 1.00 96.88 91 ASN A CA 1
ATOM 731 C C . ASN A 1 91 ? 1.002 13.110 -4.757 1.00 96.88 91 ASN A C 1
ATOM 733 O O . ASN A 1 91 ? 0.958 12.981 -5.979 1.00 96.88 91 ASN A O 1
ATOM 737 N N . HIS A 1 92 ? 1.045 12.074 -3.919 1.00 97.19 92 HIS A N 1
ATOM 738 C CA . HIS A 1 92 ? 0.986 10.683 -4.351 1.00 97.19 92 HIS A CA 1
ATOM 739 C C . HIS A 1 92 ? -0.278 10.425 -5.176 1.00 97.19 92 HIS A C 1
ATOM 741 O O . HIS A 1 92 ? -0.192 10.013 -6.333 1.00 97.19 92 HIS A O 1
ATOM 747 N N . HIS A 1 93 ? -1.453 10.763 -4.646 1.00 97.69 93 HIS A N 1
ATOM 748 C CA . HIS A 1 93 ? -2.701 10.522 -5.363 1.00 97.69 93 HIS A CA 1
ATOM 749 C C . HIS A 1 93 ? -2.846 11.371 -6.634 1.00 97.69 93 HIS A C 1
ATOM 751 O O . HIS A 1 93 ? -3.332 10.880 -7.654 1.00 97.69 93 HIS A O 1
ATOM 757 N N . ARG A 1 94 ? -2.340 12.610 -6.646 1.00 97.25 94 ARG A N 1
ATOM 758 C CA . ARG A 1 94 ? -2.237 13.401 -7.887 1.00 97.25 94 ARG A CA 1
ATOM 759 C C . ARG A 1 94 ? -1.333 12.722 -8.912 1.00 97.25 94 ARG A C 1
ATOM 761 O O . ARG A 1 94 ? -1.674 12.684 -10.094 1.00 97.25 94 ARG A O 1
ATOM 768 N N . CYS A 1 95 ? -0.214 12.140 -8.480 1.00 96.12 95 CYS A N 1
ATOM 769 C CA . CYS A 1 95 ? 0.646 11.321 -9.333 1.00 96.12 95 CYS A CA 1
ATOM 770 C C . CYS A 1 95 ? -0.063 10.052 -9.829 1.00 96.12 95 CYS A C 1
ATOM 772 O O . CYS A 1 95 ? 0.196 9.652 -10.967 1.00 96.12 95 CYS A O 1
ATOM 774 N N . ALA A 1 96 ? -0.987 9.481 -9.053 1.00 96.00 96 ALA A N 1
ATOM 775 C CA . ALA A 1 96 ? -1.866 8.386 -9.471 1.00 96.00 96 ALA A CA 1
ATOM 776 C C . ALA A 1 96 ? -2.979 8.821 -10.452 1.00 96.00 96 ALA A C 1
ATOM 778 O O . ALA A 1 96 ? -3.713 7.984 -10.963 1.00 96.00 96 ALA A O 1
ATOM 779 N N . GLY A 1 97 ? -3.104 10.120 -10.756 1.00 95.69 97 GLY A N 1
ATOM 780 C CA . GLY A 1 97 ? -4.121 10.662 -11.667 1.00 95.69 97 GLY A CA 1
ATOM 781 C C . GLY A 1 97 ? -5.367 11.225 -10.974 1.00 95.69 97 GLY A C 1
ATOM 782 O O . GLY A 1 97 ? -6.276 11.700 -11.651 1.00 95.69 97 GLY A O 1
ATOM 783 N N . ARG A 1 98 ? -5.406 11.243 -9.637 1.00 97.19 98 ARG A N 1
ATOM 784 C CA . ARG A 1 98 ? -6.502 11.808 -8.831 1.00 97.19 98 ARG A CA 1
ATOM 785 C C . ARG A 1 98 ? -6.231 13.291 -8.592 1.00 97.19 98 ARG A C 1
ATOM 787 O O . ARG A 1 98 ? -5.566 13.687 -7.638 1.00 97.19 98 ARG A O 1
ATOM 794 N N . LEU A 1 99 ? -6.661 14.122 -9.540 1.00 96.25 99 LEU A N 1
ATOM 795 C CA . LEU A 1 99 ? -6.239 15.528 -9.633 1.00 96.25 99 LEU A CA 1
ATOM 796 C C . LEU A 1 99 ? -6.910 16.466 -8.615 1.00 96.25 99 LEU A C 1
ATOM 798 O O . LEU A 1 99 ? -6.414 17.569 -8.389 1.00 96.25 99 LEU A O 1
ATOM 802 N N . THR A 1 100 ? -8.025 16.049 -8.016 1.00 97.31 100 THR A N 1
ATOM 803 C CA . THR A 1 100 ? -8.862 16.866 -7.118 1.00 97.31 100 THR A CA 1
ATOM 804 C C . THR A 1 100 ? -9.062 16.172 -5.776 1.00 97.31 100 THR A C 1
ATOM 806 O O . THR A 1 100 ? -8.981 14.945 -5.709 1.00 97.31 100 THR A O 1
ATOM 809 N N . ASN A 1 101 ? -9.352 16.932 -4.716 1.00 96.56 101 ASN A N 1
ATOM 810 C CA . ASN A 1 101 ? -9.634 16.347 -3.403 1.00 96.56 101 ASN A CA 1
ATOM 811 C C . ASN A 1 101 ? -10.855 15.424 -3.468 1.00 96.56 101 ASN A C 1
ATOM 813 O O . ASN A 1 101 ? -10.840 14.355 -2.876 1.00 96.56 101 ASN A O 1
ATOM 817 N N . GLU A 1 102 ? -11.859 15.787 -4.261 1.00 97.94 102 GLU A N 1
ATOM 818 C CA . GLU A 1 102 ? -13.054 14.987 -4.505 1.00 97.94 102 GLU A CA 1
ATOM 819 C C . GLU A 1 102 ? -12.682 13.634 -5.126 1.00 97.94 102 GLU A C 1
ATOM 821 O O . GLU A 1 102 ? -13.085 12.599 -4.617 1.00 97.94 102 GLU A O 1
ATOM 826 N N . SER A 1 103 ? -11.823 13.603 -6.154 1.00 98.12 103 SER A N 1
ATOM 827 C CA . SER A 1 103 ? -11.364 12.332 -6.748 1.00 98.12 103 SER A CA 1
ATOM 828 C C . SER A 1 103 ? -10.520 11.457 -5.811 1.00 98.12 103 SER A C 1
ATOM 830 O O . SER A 1 103 ? -10.392 10.258 -6.050 1.00 98.12 103 SER A O 1
ATOM 832 N N . ILE A 1 104 ? -9.919 12.049 -4.774 1.00 98.19 104 ILE A N 1
ATOM 833 C CA . ILE A 1 104 ? -9.170 11.327 -3.735 1.00 98.19 104 ILE A CA 1
ATOM 834 C C . ILE A 1 104 ? -10.144 10.771 -2.694 1.00 98.19 104 ILE A C 1
ATOM 836 O O . ILE A 1 104 ? -10.050 9.603 -2.339 1.00 98.19 104 ILE A O 1
ATOM 840 N N . ILE A 1 105 ? -11.116 11.580 -2.268 1.00 98.38 105 ILE A N 1
ATOM 841 C CA . ILE A 1 105 ? -12.202 11.183 -1.363 1.00 98.38 105 ILE A CA 1
ATOM 842 C C . ILE A 1 105 ? -13.013 10.031 -1.961 1.00 98.38 105 ILE A C 1
ATOM 844 O O . ILE A 1 105 ? -13.272 9.051 -1.274 1.00 98.38 105 ILE A O 1
ATOM 848 N N . GLU A 1 106 ? -13.363 10.099 -3.246 1.00 98.50 106 GLU A N 1
ATOM 849 C CA . GLU A 1 106 ? -14.090 9.017 -3.921 1.00 98.50 106 GLU A CA 1
ATOM 850 C C . GLU A 1 106 ? -13.288 7.711 -3.976 1.00 98.50 106 GLU A C 1
ATOM 852 O O . GLU A 1 106 ? -13.871 6.632 -3.944 1.00 98.50 106 GLU A O 1
ATOM 857 N N . GLU A 1 107 ? -11.957 7.780 -4.015 1.00 98.31 107 GLU A N 1
ATOM 858 C CA . GLU A 1 107 ? -11.132 6.581 -3.876 1.00 98.31 107 GLU A CA 1
ATOM 859 C C . GLU A 1 107 ? -11.086 6.085 -2.424 1.00 98.31 107 GLU A C 1
ATOM 861 O O . GLU A 1 107 ? -11.211 4.888 -2.187 1.00 98.31 107 GLU A O 1
ATOM 866 N N . GLY A 1 108 ? -11.003 6.991 -1.448 1.00 98.25 108 GLY A N 1
ATOM 867 C CA . GLY A 1 108 ? -11.086 6.639 -0.029 1.00 98.25 108 GLY A CA 1
ATOM 868 C C . GLY A 1 108 ? -12.407 5.959 0.341 1.00 98.25 108 GLY A C 1
ATOM 869 O O . GLY A 1 108 ? -12.419 5.023 1.138 1.00 98.25 108 GLY A O 1
ATOM 870 N N . LYS A 1 109 ? -13.517 6.341 -0.302 1.00 98.56 109 LYS A N 1
ATOM 871 C CA . LYS A 1 109 ? -14.811 5.653 -0.159 1.00 98.56 109 LYS A CA 1
ATOM 872 C C . LYS A 1 109 ? -14.760 4.205 -0.649 1.00 98.56 109 LYS A C 1
ATOM 874 O O . LYS A 1 109 ? -15.376 3.346 -0.025 1.00 98.56 109 LYS A O 1
ATOM 879 N N . LYS A 1 110 ? -13.996 3.909 -1.708 1.00 98.56 110 LYS A N 1
ATOM 880 C CA . LYS A 1 110 ? -13.760 2.519 -2.138 1.00 98.56 110 LYS A CA 1
ATOM 881 C C . LYS A 1 110 ? -12.917 1.754 -1.127 1.00 98.56 110 LYS A C 1
ATOM 883 O O . LYS A 1 110 ? -13.222 0.599 -0.869 1.00 98.56 110 LYS A O 1
ATOM 888 N N . ALA A 1 111 ? -11.924 2.401 -0.513 1.00 98.25 111 ALA A N 1
ATOM 889 C CA . ALA A 1 111 ? -11.154 1.792 0.569 1.00 98.25 111 ALA A CA 1
ATOM 890 C C . ALA A 1 111 ? -12.058 1.415 1.755 1.00 98.25 111 ALA A C 1
ATOM 892 O O . ALA A 1 111 ? -11.971 0.304 2.269 1.00 98.25 111 ALA A O 1
ATOM 893 N N . VAL A 1 112 ? -12.974 2.307 2.154 1.00 98.38 112 VAL A N 1
ATOM 894 C CA . VAL A 1 112 ? -13.985 2.011 3.183 1.00 98.38 112 VAL A CA 1
ATOM 895 C C . VAL A 1 112 ? -14.854 0.832 2.770 1.00 98.38 112 VAL A C 1
ATOM 897 O O . VAL A 1 112 ? -14.932 -0.131 3.523 1.00 98.38 112 VAL A O 1
ATOM 900 N N . GLN A 1 113 ? -15.420 0.854 1.562 1.00 98.25 113 GLN A N 1
ATOM 901 C CA . GLN A 1 113 ? -16.236 -0.250 1.057 1.00 98.25 113 GLN A CA 1
ATOM 902 C C . GLN A 1 113 ? -15.468 -1.581 1.074 1.00 98.25 113 GLN A C 1
ATOM 904 O O . GLN A 1 113 ? -15.998 -2.601 1.509 1.00 98.25 113 GLN A O 1
ATOM 909 N N . PHE A 1 114 ? -14.201 -1.568 0.660 1.00 98.06 114 PHE A N 1
ATOM 910 C CA . PHE A 1 114 ? -13.317 -2.725 0.716 1.00 98.06 114 PHE A CA 1
ATOM 911 C C . PHE A 1 114 ? -13.143 -3.252 2.150 1.00 98.06 114 PHE A C 1
ATOM 913 O O . PHE A 1 114 ? -13.251 -4.458 2.377 1.00 98.06 114 PHE A O 1
ATOM 920 N N . PHE A 1 115 ? -12.913 -2.378 3.134 1.00 97.88 115 PHE A N 1
ATOM 921 C CA . PHE A 1 115 ? -12.787 -2.792 4.533 1.00 97.88 115 PHE A CA 1
ATOM 922 C C . PHE A 1 115 ? -14.111 -3.318 5.108 1.00 97.88 115 PHE A C 1
ATOM 924 O O . PHE A 1 115 ? -14.119 -4.353 5.778 1.00 97.88 115 PHE A O 1
ATOM 931 N N . GLU A 1 116 ? -15.231 -2.653 4.822 1.00 97.62 116 GLU A N 1
ATOM 932 C CA . GLU A 1 116 ? -16.559 -3.057 5.291 1.00 97.62 116 GLU A CA 1
ATOM 933 C C . GLU A 1 116 ? -16.973 -4.413 4.703 1.00 97.62 116 GLU A C 1
ATOM 935 O O . GLU A 1 116 ? -17.337 -5.327 5.441 1.00 97.62 116 GLU A O 1
ATOM 940 N N . GLU A 1 117 ? -16.861 -4.601 3.388 1.00 96.69 117 GLU A N 1
ATOM 941 C CA . GLU A 1 117 ? -17.277 -5.837 2.713 1.00 96.69 117 GLU A CA 1
ATOM 942 C C . GLU A 1 117 ? -16.259 -6.972 2.893 1.00 96.69 117 GLU A C 1
ATOM 944 O O . GLU A 1 117 ? -16.619 -8.133 3.137 1.00 96.69 117 GLU A O 1
ATOM 949 N N . GLY A 1 118 ? -14.971 -6.652 2.767 1.00 96.38 118 GLY A N 1
ATOM 950 C CA . GLY A 1 118 ? -13.878 -7.617 2.798 1.00 96.38 118 GLY A CA 1
ATOM 951 C C . GLY A 1 118 ? -13.623 -8.177 4.191 1.00 96.38 118 GLY A C 1
ATOM 952 O O . GLY A 1 118 ? -13.401 -9.383 4.335 1.00 96.38 118 GLY A O 1
ATOM 953 N N . TYR A 1 119 ? -13.728 -7.332 5.218 1.00 96.38 119 TYR A N 1
ATOM 954 C CA . TYR A 1 119 ? -13.451 -7.701 6.607 1.00 96.38 119 TYR A CA 1
ATOM 955 C C . TYR A 1 119 ? -14.697 -7.697 7.501 1.00 96.38 119 TYR A C 1
ATOM 957 O O . TYR A 1 119 ? -14.633 -8.226 8.606 1.00 96.38 119 TYR A O 1
ATOM 965 N N . GLY A 1 120 ? -15.852 -7.214 7.034 1.00 96.75 120 GLY A N 1
ATOM 966 C CA . GLY A 1 120 ? -17.081 -7.213 7.835 1.00 96.75 120 GLY A CA 1
ATOM 967 C C . GLY A 1 120 ? -17.016 -6.211 8.987 1.00 96.75 120 GLY A C 1
ATOM 968 O O . GLY A 1 120 ? -17.440 -6.533 10.095 1.00 96.75 120 GLY A O 1
ATOM 969 N N . LEU A 1 121 ? -16.410 -5.051 8.737 1.00 96.75 121 LEU A N 1
ATOM 970 C CA . LEU A 1 121 ? -16.167 -3.992 9.716 1.00 96.75 121 LEU A CA 1
ATOM 971 C C . LEU A 1 121 ? -17.205 -2.875 9.587 1.00 96.75 121 LEU A C 1
ATOM 973 O O . LEU A 1 121 ? -17.708 -2.629 8.496 1.00 96.75 121 LEU A O 1
ATOM 977 N N . ASP A 1 122 ? -17.484 -2.174 10.683 1.00 95.69 122 ASP A N 1
ATOM 978 C CA . ASP A 1 122 ? -18.294 -0.954 10.685 1.00 95.69 122 ASP A CA 1
ATOM 979 C C . ASP A 1 122 ? -17.403 0.296 10.612 1.00 95.69 122 ASP A C 1
ATOM 981 O O . ASP A 1 122 ? -16.716 0.657 11.578 1.00 95.69 122 ASP A O 1
ATOM 985 N N . LEU A 1 123 ? 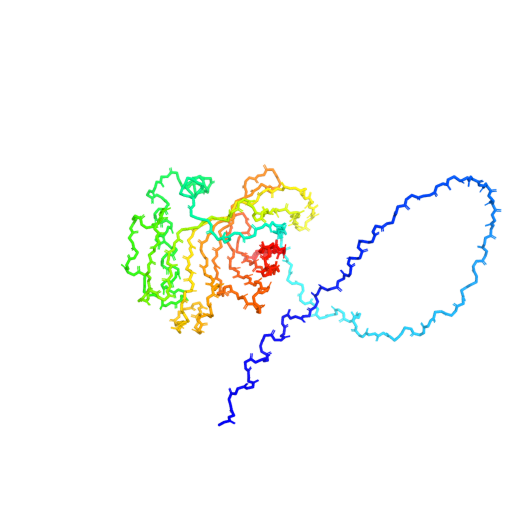-17.419 0.966 9.454 1.00 97.25 123 LEU A N 1
ATOM 986 C CA . LEU A 1 123 ? -16.702 2.216 9.211 1.00 97.25 123 LEU A CA 1
ATOM 987 C C . LEU A 1 123 ? -17.663 3.407 9.063 1.00 97.25 123 LEU A C 1
ATOM 989 O O . LEU A 1 123 ? -17.254 4.463 8.578 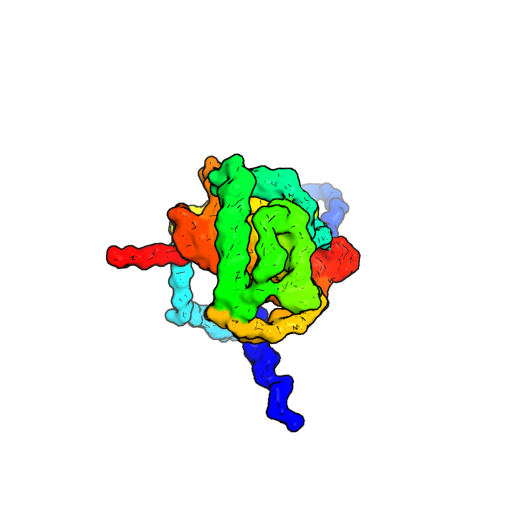1.00 97.25 123 LEU A O 1
ATOM 993 N N . SER A 1 124 ? -18.904 3.317 9.565 1.00 95.44 124 SER A N 1
ATOM 994 C CA . SER A 1 124 ? -19.909 4.384 9.414 1.00 95.44 124 SER A CA 1
ATOM 995 C C . SER A 1 124 ? -19.504 5.735 10.021 1.00 95.44 124 SER A C 1
ATOM 997 O O . SER A 1 124 ? -20.107 6.765 9.723 1.00 95.44 124 SER A O 1
ATOM 999 N N . ASN A 1 125 ? -18.514 5.729 10.917 1.00 95.00 125 ASN A N 1
ATOM 1000 C CA . ASN A 1 125 ? -17.974 6.928 11.560 1.00 95.00 125 ASN A CA 1
ATOM 1001 C C . ASN A 1 125 ? -16.938 7.671 10.701 1.00 95.00 125 ASN A C 1
ATOM 1003 O O . ASN A 1 125 ? -16.550 8.778 11.070 1.00 95.00 125 ASN A O 1
ATOM 1007 N N . VAL A 1 126 ? -16.471 7.079 9.598 1.00 97.94 126 VAL A N 1
ATOM 1008 C CA . VAL A 1 126 ? -15.528 7.714 8.672 1.00 97.94 126 VAL A CA 1
ATOM 1009 C C . VAL A 1 126 ? -16.289 8.679 7.765 1.00 97.94 126 VAL A C 1
ATOM 1011 O O . VAL A 1 126 ? -17.266 8.313 7.114 1.00 97.94 126 VAL A O 1
ATOM 1014 N N . THR A 1 127 ? -15.836 9.927 7.715 1.00 97.62 127 THR A N 1
ATOM 1015 C CA . THR A 1 127 ? -16.443 11.000 6.922 1.00 97.62 127 THR A CA 1
ATOM 1016 C C . THR A 1 127 ? -15.511 11.479 5.811 1.00 97.62 127 THR A C 1
ATOM 1018 O O . THR A 1 127 ? -14.312 11.206 5.821 1.00 97.62 127 THR A O 1
ATOM 1021 N N . ASP A 1 128 ? -16.037 12.263 4.864 1.00 97.75 128 ASP A N 1
ATOM 1022 C CA . ASP A 1 128 ? -15.261 12.768 3.723 1.00 97.75 128 ASP A CA 1
ATOM 1023 C C . ASP A 1 128 ? -13.992 13.544 4.134 1.00 97.75 128 ASP A C 1
ATOM 1025 O O . ASP A 1 128 ? -12.980 13.492 3.434 1.00 97.75 128 ASP A O 1
ATOM 1029 N N . SER A 1 129 ? -14.006 14.234 5.282 1.00 94.81 129 SER A N 1
ATOM 1030 C CA . SER A 1 129 ? -12.818 14.932 5.792 1.00 94.81 129 SER A CA 1
ATOM 1031 C C . SER A 1 129 ? -11.709 13.989 6.256 1.00 94.81 129 SER A C 1
ATOM 1033 O O . SER A 1 129 ? -10.539 14.369 6.231 1.00 94.81 129 SER A O 1
ATOM 1035 N N . ASP A 1 130 ? -12.049 12.764 6.648 1.00 97.00 130 ASP A N 1
ATOM 1036 C CA . ASP A 1 130 ? -11.099 11.833 7.251 1.00 97.00 130 ASP A CA 1
ATOM 1037 C C . ASP A 1 130 ? -10.181 11.173 6.215 1.00 97.00 130 ASP A C 1
ATOM 1039 O O . ASP A 1 130 ? -9.076 10.746 6.546 1.00 97.00 130 ASP A O 1
ATOM 1043 N N . PHE A 1 131 ? -10.573 11.160 4.937 1.00 97.31 131 PHE A N 1
ATOM 1044 C CA . PHE A 1 131 ? -9.800 10.516 3.871 1.00 97.31 131 PHE A CA 1
ATOM 1045 C C . PHE A 1 131 ? -8.463 11.187 3.549 1.00 97.31 131 PHE A C 1
ATOM 1047 O O . PHE A 1 131 ? -7.634 10.561 2.895 1.00 97.31 131 PHE A O 1
ATOM 1054 N N . ILE A 1 132 ? -8.239 12.437 3.963 1.00 94.62 132 ILE A N 1
ATOM 1055 C CA . ILE A 1 132 ? -7.011 13.182 3.631 1.00 94.62 132 ILE A CA 1
ATOM 1056 C C . ILE A 1 132 ? -6.036 13.223 4.808 1.00 94.62 132 ILE A C 1
ATOM 1058 O O . ILE A 1 132 ? -4.826 13.123 4.616 1.00 94.62 132 ILE A O 1
ATOM 1062 N N . ASN A 1 133 ? -6.544 13.414 6.024 1.00 93.50 133 ASN A N 1
ATOM 1063 C CA . ASN A 1 133 ? -5.713 13.582 7.216 1.00 93.50 133 ASN A CA 1
ATOM 1064 C C . ASN A 1 133 ? -6.375 13.078 8.509 1.00 93.50 133 ASN A C 1
ATOM 1066 O O . ASN A 1 133 ? -5.932 13.446 9.599 1.00 93.50 133 ASN A O 1
ATOM 1070 N N . GLY A 1 134 ? -7.437 12.278 8.400 1.00 92.88 134 GLY A N 1
ATOM 1071 C CA . GLY A 1 134 ? -8.169 11.760 9.547 1.00 92.88 134 GLY A CA 1
ATOM 1072 C C . GLY A 1 134 ? -7.410 10.668 10.292 1.00 92.88 134 GLY A C 1
ATOM 1073 O O . GLY A 1 134 ? -6.604 9.935 9.727 1.00 92.88 134 GLY A O 1
ATOM 1074 N N . GLN A 1 135 ? -7.698 10.550 11.582 1.00 95.75 135 GLN A N 1
ATOM 1075 C CA . GLN A 1 135 ? -7.371 9.379 12.390 1.00 95.75 135 GLN A CA 1
ATOM 1076 C C . GLN A 1 135 ? -8.630 9.039 13.173 1.00 95.75 135 GLN A C 1
ATOM 1078 O O . GLN A 1 135 ? -8.941 9.692 14.171 1.00 95.75 135 GLN A O 1
ATOM 1083 N N . VAL A 1 136 ? -9.393 8.080 12.660 1.00 96.88 136 VAL A N 1
ATOM 1084 C CA . VAL A 1 136 ? -10.752 7.804 13.121 1.00 96.88 136 VAL A CA 1
ATOM 1085 C C . VAL A 1 136 ? -10.763 6.481 13.872 1.00 96.88 136 VAL A C 1
ATOM 1087 O O . VAL A 1 136 ? -10.520 5.436 13.266 1.00 96.88 136 VAL A O 1
ATOM 1090 N N . PRO A 1 137 ? -11.064 6.491 15.179 1.00 96.75 137 PRO A N 1
ATOM 1091 C CA . PRO A 1 137 ? -11.352 5.267 15.902 1.00 96.75 137 PRO A CA 1
ATOM 1092 C C . PRO A 1 137 ? -12.644 4.643 15.366 1.00 96.75 137 PRO A C 1
ATOM 1094 O O . PRO A 1 137 ? -13.709 5.263 15.399 1.00 96.75 137 PRO A O 1
ATOM 1097 N N . VAL A 1 138 ? -12.555 3.404 14.896 1.00 96.38 138 VAL A N 1
ATOM 1098 C CA . VAL A 1 138 ? -13.691 2.597 14.431 1.00 96.38 138 VAL A CA 1
ATOM 1099 C C . VAL A 1 138 ? -13.805 1.340 15.291 1.00 96.38 138 VAL A C 1
ATOM 1101 O O . VAL A 1 138 ? -12.939 1.073 16.130 1.00 96.38 138 VAL A O 1
ATOM 1104 N N . GLU A 1 139 ? -14.906 0.596 15.169 1.00 94.75 139 GLU A N 1
ATOM 1105 C CA . GLU A 1 139 ? -15.114 -0.629 15.959 1.00 94.75 139 GLU A CA 1
ATOM 1106 C C . GLU A 1 139 ? -14.991 -0.417 17.482 1.00 94.75 139 GLU A C 1
ATOM 1108 O O . GLU A 1 139 ? -14.381 -1.211 18.203 1.00 94.75 139 GLU A O 1
ATOM 1113 N N . GLY A 1 140 ? -15.527 0.698 17.988 1.00 91.00 140 GLY A N 1
ATOM 1114 C CA . GLY A 1 140 ? -15.422 1.065 19.406 1.00 91.00 140 GLY A CA 1
ATOM 1115 C C . GLY A 1 140 ? -14.015 1.491 19.846 1.00 91.00 140 GLY A C 1
ATOM 1116 O O . GLY A 1 140 ? -13.731 1.479 21.039 1.00 91.00 140 GLY A O 1
ATOM 1117 N N . GLY A 1 141 ? -13.145 1.857 18.900 1.00 92.75 141 GLY A N 1
ATOM 1118 C CA . GLY A 1 141 ? -11.769 2.297 19.144 1.00 92.75 141 GLY A CA 1
ATOM 1119 C C . GLY A 1 141 ? -10.726 1.183 19.112 1.00 92.75 141 GLY A C 1
ATOM 1120 O O . GLY A 1 141 ? -9.559 1.444 19.377 1.00 92.75 141 GLY A O 1
ATOM 1121 N N . ARG A 1 142 ? -11.130 -0.043 18.764 1.00 93.62 142 ARG A N 1
ATOM 1122 C CA . ARG A 1 142 ? -10.219 -1.191 18.626 1.00 93.62 142 ARG A CA 1
ATOM 1123 C C . ARG A 1 142 ? -9.384 -1.125 17.349 1.00 93.62 142 ARG A C 1
ATOM 1125 O O . ARG A 1 142 ? -8.327 -1.747 17.281 1.00 93.62 142 ARG A O 1
ATOM 1132 N N . LEU A 1 143 ? -9.860 -0.377 16.356 1.00 95.00 143 LEU A N 1
ATOM 1133 C CA . LEU A 1 143 ? -9.163 -0.106 15.106 1.00 95.00 143 LEU A CA 1
ATOM 1134 C C . LEU A 1 143 ? -9.065 1.406 14.884 1.00 95.00 143 LEU A C 1
ATOM 1136 O O . LEU A 1 143 ? -9.992 2.143 15.229 1.00 95.00 143 LEU A O 1
ATOM 1140 N N . ILE A 1 144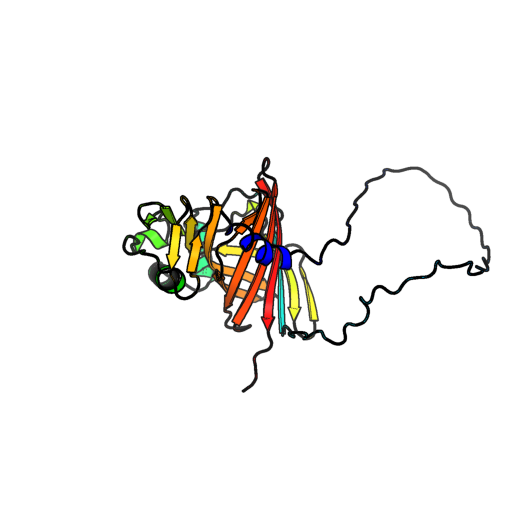 ? -7.989 1.857 14.241 1.00 95.56 144 ILE A N 1
ATOM 1141 C CA . ILE A 1 144 ? -7.851 3.231 13.746 1.00 95.56 144 ILE A CA 1
ATOM 1142 C C . ILE A 1 144 ? -7.812 3.214 12.222 1.00 95.56 144 ILE A C 1
ATOM 1144 O O . ILE A 1 144 ? -6.871 2.685 11.629 1.00 95.56 144 ILE A O 1
ATOM 1148 N N . PHE A 1 145 ? -8.804 3.842 11.595 1.00 97.50 145 PHE A N 1
ATOM 1149 C CA . PHE A 1 145 ? -8.764 4.186 10.178 1.00 97.50 145 PHE A CA 1
ATOM 1150 C C . PHE A 1 145 ? -7.941 5.459 9.978 1.00 97.50 145 PHE A C 1
ATOM 1152 O O . PHE A 1 145 ? -8.179 6.467 10.651 1.00 97.50 145 PHE A O 1
ATOM 1159 N N . LYS A 1 146 ? -6.988 5.436 9.045 1.00 97.00 146 LYS A N 1
ATOM 1160 C CA . LYS A 1 146 ? -6.216 6.625 8.663 1.00 97.00 146 LYS A CA 1
ATOM 1161 C C . LYS A 1 146 ? -5.657 6.522 7.241 1.00 97.00 146 LYS A C 1
ATOM 1163 O O . LYS A 1 146 ? -5.344 5.415 6.793 1.00 97.00 146 LYS A O 1
ATOM 1168 N N . PRO A 1 147 ? -5.475 7.654 6.537 1.00 97.31 147 PRO A N 1
ATOM 1169 C CA . PRO A 1 147 ? -4.586 7.691 5.393 1.00 97.31 147 PRO A CA 1
ATOM 1170 C C . PRO A 1 147 ? -3.144 7.494 5.864 1.00 97.31 147 PRO A C 1
ATOM 1172 O O . PRO A 1 147 ? -2.783 7.823 6.999 1.00 97.31 147 PRO A O 1
ATOM 1175 N N . PHE A 1 148 ? -2.313 6.957 4.985 1.00 96.00 148 PHE A N 1
ATOM 1176 C CA . PHE A 1 148 ? -0.914 6.708 5.267 1.00 96.00 148 PHE A CA 1
ATOM 1177 C C . PHE A 1 148 ? -0.044 6.954 4.045 1.00 96.00 148 PHE A C 1
ATOM 1179 O O . PHE A 1 148 ? -0.494 6.889 2.899 1.00 96.00 148 PHE A O 1
ATOM 1186 N N . ILE A 1 149 ? 1.230 7.204 4.312 1.00 95.19 149 ILE A N 1
ATOM 1187 C CA . ILE A 1 149 ? 2.297 7.125 3.328 1.00 95.19 149 ILE A CA 1
ATOM 1188 C C . ILE A 1 149 ? 3.528 6.507 3.987 1.00 95.19 149 ILE A C 1
ATOM 1190 O O . ILE A 1 149 ? 3.842 6.807 5.140 1.00 95.19 149 ILE A O 1
ATOM 1194 N N . VAL A 1 150 ? 4.232 5.641 3.263 1.00 92.25 150 VAL A N 1
ATOM 1195 C CA . VAL A 1 150 ? 5.497 5.074 3.745 1.00 92.25 150 VAL A CA 1
ATOM 1196 C C . VAL A 1 150 ? 6.537 6.189 3.899 1.00 92.25 150 VAL A C 1
ATOM 1198 O O . VAL A 1 150 ? 6.743 7.013 2.996 1.00 92.25 150 VAL A O 1
ATOM 1201 N N . ASP A 1 151 ? 7.187 6.236 5.063 1.00 89.69 151 ASP A N 1
ATOM 1202 C CA . ASP A 1 151 ? 8.217 7.223 5.390 1.00 89.69 151 ASP A CA 1
ATOM 1203 C C . ASP A 1 151 ? 9.420 7.062 4.439 1.00 89.69 151 ASP A C 1
ATOM 1205 O O . ASP A 1 151 ? 9.826 5.957 4.076 1.00 89.69 151 ASP A O 1
ATOM 1209 N N . LEU A 1 152 ? 10.025 8.174 4.010 1.00 87.50 152 LEU A N 1
ATOM 1210 C CA . LEU A 1 152 ? 11.210 8.125 3.142 1.00 87.50 152 LEU A CA 1
ATOM 1211 C C . LEU A 1 152 ? 12.402 7.433 3.818 1.00 87.50 152 LEU A C 1
ATOM 1213 O O . LEU A 1 152 ? 13.286 6.912 3.135 1.00 87.50 152 LEU A O 1
ATOM 1217 N N . SER A 1 153 ? 12.439 7.436 5.149 1.00 88.25 153 SER A N 1
ATOM 1218 C CA . SER A 1 153 ? 13.460 6.767 5.943 1.00 88.25 153 SER A CA 1
ATOM 1219 C C . SER A 1 153 ? 13.377 5.244 5.887 1.00 88.25 153 SER A C 1
ATOM 1221 O O . SER A 1 153 ? 14.409 4.626 6.140 1.00 88.25 153 SER A O 1
ATOM 1223 N N . ASP A 1 154 ? 12.263 4.650 5.436 1.00 88.19 154 ASP A N 1
ATOM 1224 C CA . ASP A 1 154 ? 12.136 3.206 5.168 1.00 88.19 154 ASP A CA 1
ATOM 1225 C C . ASP A 1 154 ? 12.967 2.767 3.949 1.00 88.19 154 ASP A C 1
ATOM 1227 O O . ASP A 1 154 ? 13.268 1.582 3.789 1.00 88.19 154 ASP A O 1
ATOM 1231 N N . ASN A 1 155 ? 13.409 3.722 3.119 1.00 92.81 155 ASN A N 1
ATOM 1232 C CA . ASN A 1 155 ? 14.250 3.494 1.943 1.00 92.81 155 ASN A CA 1
ATOM 1233 C C . ASN A 1 155 ? 13.692 2.398 1.021 1.00 92.81 155 ASN A C 1
ATOM 1235 O O . ASN A 1 155 ? 14.385 1.441 0.664 1.00 92.81 155 ASN A O 1
ATOM 1239 N N . TYR A 1 156 ? 12.417 2.532 0.661 1.00 94.88 156 TYR A N 1
ATOM 1240 C CA . TYR A 1 156 ? 11.700 1.560 -0.153 1.00 94.88 156 TYR A CA 1
ATOM 1241 C C . TYR A 1 156 ? 11.963 1.778 -1.651 1.00 94.88 156 TYR A C 1
ATOM 1243 O O . TYR A 1 156 ? 11.766 2.874 -2.190 1.00 94.88 156 TYR A O 1
ATOM 1251 N N . ARG A 1 157 ? 12.494 0.754 -2.329 1.00 96.06 157 ARG A N 1
ATOM 1252 C CA . ARG A 1 157 ? 13.049 0.889 -3.687 1.00 96.06 157 ARG A CA 1
ATOM 1253 C C . ARG A 1 157 ? 12.855 -0.357 -4.538 1.00 96.06 157 ARG A C 1
ATOM 1255 O O . ARG A 1 157 ? 13.010 -1.479 -4.067 1.00 96.06 157 ARG A O 1
ATOM 1262 N N . LEU A 1 158 ? 12.651 -0.148 -5.833 1.00 96.25 158 LEU A N 1
ATOM 1263 C CA . LEU A 1 158 ? 12.712 -1.179 -6.861 1.00 96.25 158 LEU A CA 1
ATOM 1264 C C . LEU A 1 158 ? 14.173 -1.496 -7.204 1.00 96.25 158 LEU A C 1
ATOM 1266 O O . LEU A 1 158 ? 14.952 -0.600 -7.539 1.00 96.25 158 LEU A O 1
ATOM 1270 N N . ILE A 1 159 ? 14.523 -2.786 -7.173 1.00 95.94 159 ILE A N 1
ATOM 1271 C CA . ILE A 1 159 ? 15.861 -3.287 -7.538 1.00 95.94 159 ILE A CA 1
ATOM 1272 C C . ILE A 1 159 ? 15.861 -4.184 -8.764 1.00 95.94 159 ILE A C 1
ATOM 1274 O O . ILE A 1 159 ? 16.901 -4.343 -9.402 1.00 95.94 159 ILE A O 1
ATOM 1278 N N . SER A 1 160 ? 14.725 -4.784 -9.108 1.00 94.94 160 SER A N 1
ATOM 1279 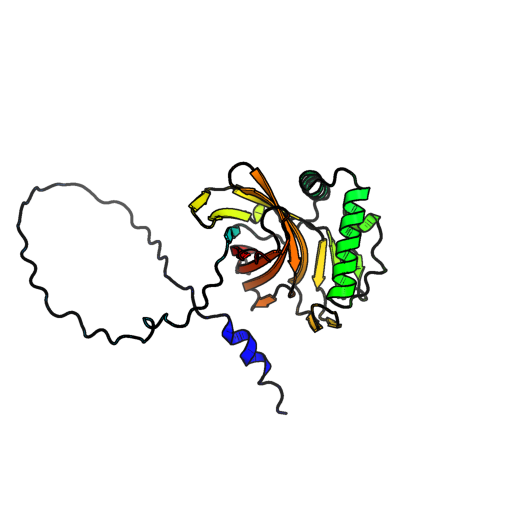C CA . SER A 1 160 ? 14.632 -5.618 -10.295 1.00 94.94 160 SER A CA 1
ATOM 1280 C C . SER A 1 160 ? 13.222 -5.642 -10.840 1.00 94.94 160 SER A C 1
ATOM 1282 O O . SER A 1 160 ? 12.268 -5.791 -10.089 1.00 94.94 160 SER A O 1
ATOM 1284 N N . GLU A 1 161 ? 13.113 -5.556 -12.154 1.00 94.69 161 GLU A N 1
ATOM 1285 C CA . GLU A 1 161 ? 11.899 -5.880 -12.894 1.00 94.69 161 GLU A CA 1
ATOM 1286 C C . GLU A 1 161 ? 12.228 -6.984 -13.896 1.00 94.69 161 GLU A C 1
ATOM 1288 O O . GLU A 1 161 ? 13.330 -7.007 -14.457 1.00 94.69 161 GLU A O 1
ATOM 1293 N N . THR A 1 162 ? 11.308 -7.917 -14.098 1.00 92.88 162 THR A N 1
ATOM 1294 C CA . THR A 1 162 ? 11.430 -8.937 -15.140 1.00 92.88 162 THR A CA 1
ATOM 1295 C C . THR A 1 162 ? 10.152 -9.001 -15.945 1.00 92.88 162 THR A C 1
ATOM 1297 O O . THR A 1 162 ? 9.063 -8.796 -15.412 1.00 92.88 162 THR A O 1
ATOM 1300 N N . ASP A 1 163 ? 10.302 -9.278 -17.231 1.00 88.75 163 ASP A N 1
ATOM 1301 C CA . ASP A 1 163 ? 9.222 -9.687 -18.108 1.00 88.75 163 ASP A CA 1
ATOM 1302 C C . ASP A 1 163 ? 9.536 -11.067 -18.701 1.00 88.75 163 ASP A C 1
ATOM 1304 O O . ASP A 1 163 ? 10.575 -11.678 -18.433 1.00 88.75 163 ASP A O 1
ATOM 1308 N N . ARG A 1 164 ? 8.639 -11.562 -19.552 1.00 78.56 164 ARG A N 1
ATOM 1309 C CA . ARG A 1 164 ? 8.789 -12.853 -20.232 1.00 78.56 164 ARG A CA 1
ATOM 1310 C C . ARG A 1 164 ? 10.117 -13.038 -20.992 1.00 78.56 164 ARG A C 1
ATOM 1312 O O . ARG A 1 164 ? 10.512 -14.179 -21.241 1.00 78.56 164 ARG A O 1
ATOM 1319 N N . TYR A 1 165 ? 10.773 -11.964 -21.422 1.00 82.44 165 TYR A N 1
ATOM 1320 C CA . TYR A 1 165 ? 11.918 -11.999 -22.336 1.00 82.44 165 TYR A CA 1
ATOM 1321 C C . TYR A 1 165 ? 13.192 -11.371 -21.768 1.00 82.44 165 TYR A C 1
ATOM 1323 O O . TYR A 1 165 ? 14.267 -11.546 -22.346 1.00 82.44 165 TYR A O 1
ATOM 1331 N N . SER A 1 166 ? 13.095 -10.624 -20.675 1.00 86.50 166 SER A N 1
ATOM 1332 C CA . SER A 1 166 ? 14.171 -9.791 -20.172 1.00 86.50 166 SER A CA 1
ATOM 1333 C C . SER A 1 166 ? 14.067 -9.552 -18.670 1.00 86.50 166 SER A C 1
ATOM 1335 O O . SER A 1 166 ? 13.022 -9.689 -18.042 1.00 86.50 166 SER A O 1
ATOM 1337 N N . GLY A 1 167 ? 15.203 -9.192 -18.084 1.00 89.62 167 GLY A N 1
ATOM 1338 C CA . GLY A 1 167 ? 15.290 -8.741 -16.707 1.00 89.62 167 GLY A CA 1
ATOM 1339 C C . GLY A 1 167 ? 16.161 -7.502 -16.645 1.00 89.62 167 GLY A C 1
ATOM 1340 O O . GLY A 1 167 ? 17.189 -7.416 -17.324 1.00 89.62 167 GLY A O 1
ATOM 1341 N N . LYS A 1 168 ? 15.760 -6.544 -15.819 1.00 91.81 168 LYS A N 1
ATOM 1342 C CA . LYS A 1 168 ? 16.505 -5.318 -15.580 1.00 91.81 168 LYS A CA 1
ATOM 1343 C C . LYS A 1 168 ? 16.745 -5.155 -14.093 1.00 91.81 168 LYS A C 1
ATOM 1345 O O . LYS A 1 168 ? 15.838 -5.323 -13.282 1.00 91.81 168 LYS A O 1
ATOM 1350 N N . LEU A 1 169 ? 17.985 -4.813 -13.759 1.00 92.81 169 LEU A N 1
ATOM 1351 C CA . LEU A 1 169 ? 18.378 -4.431 -12.412 1.00 92.81 169 LEU A CA 1
ATOM 1352 C C . LEU A 1 169 ? 18.415 -2.912 -12.308 1.00 92.81 169 LEU A C 1
ATOM 1354 O O . LEU A 1 169 ? 18.948 -2.220 -13.180 1.00 92.81 169 LEU A O 1
ATOM 1358 N N . HIS A 1 170 ? 17.872 -2.415 -11.211 1.00 90.56 170 HIS A N 1
ATOM 1359 C CA . HIS A 1 170 ? 17.835 -1.010 -10.850 1.00 90.56 170 HIS A CA 1
ATOM 1360 C C . HIS A 1 170 ? 18.755 -0.776 -9.668 1.00 90.56 170 HIS A C 1
ATOM 1362 O O . HIS A 1 170 ? 18.935 -1.646 -8.819 1.00 90.56 170 HIS A O 1
ATOM 1368 N N . LYS A 1 171 ? 19.369 0.406 -9.629 1.00 83.56 171 LYS A N 1
ATOM 1369 C CA . LYS A 1 171 ? 20.259 0.752 -8.524 1.00 83.56 171 LYS A CA 1
ATOM 1370 C C . LYS A 1 171 ? 19.469 1.249 -7.314 1.00 83.56 171 LYS A C 1
ATOM 1372 O O . LYS A 1 171 ? 19.660 0.722 -6.231 1.00 83.56 171 LYS A O 1
ATOM 1377 N N . ASP A 1 172 ? 18.606 2.243 -7.528 1.00 85.06 172 ASP A N 1
ATOM 1378 C CA . ASP A 1 172 ? 17.907 2.990 -6.475 1.00 85.06 172 ASP A CA 1
ATOM 1379 C C . ASP A 1 172 ? 16.641 3.663 -7.045 1.00 85.06 172 ASP A C 1
ATOM 1381 O O . ASP A 1 172 ? 16.547 4.889 -7.075 1.00 85.06 172 ASP A O 1
ATOM 1385 N N . VAL A 1 173 ? 15.693 2.898 -7.600 1.00 94.56 173 VAL A N 1
ATOM 1386 C CA . VAL A 1 173 ? 14.425 3.492 -8.069 1.00 94.56 173 VAL A CA 1
ATOM 1387 C C . VAL A 1 173 ? 13.485 3.632 -6.871 1.00 94.56 173 VAL A C 1
ATOM 1389 O O . VAL A 1 173 ? 13.072 2.601 -6.344 1.00 94.56 173 VAL A O 1
ATOM 1392 N N . PRO A 1 174 ? 13.139 4.853 -6.424 1.00 95.31 174 PRO A N 1
ATOM 1393 C CA . PRO A 1 174 ? 12.268 5.029 -5.269 1.00 95.31 174 PRO A CA 1
ATOM 1394 C C . PRO A 1 174 ? 10.858 4.518 -5.571 1.00 95.31 174 PRO A C 1
ATOM 1396 O O . PRO A 1 174 ? 10.343 4.714 -6.677 1.00 95.31 174 PRO A O 1
ATOM 1399 N N . VAL A 1 175 ? 10.243 3.895 -4.570 1.00 96.44 175 VAL A N 1
ATOM 1400 C CA . VAL A 1 175 ? 8.835 3.494 -4.587 1.00 96.44 175 VAL A CA 1
ATOM 1401 C C . VAL A 1 175 ? 8.080 4.427 -3.652 1.00 96.44 175 VAL A C 1
ATOM 1403 O O . VAL A 1 175 ? 8.433 4.565 -2.484 1.00 96.44 175 VAL A O 1
ATOM 1406 N N . SER A 1 176 ? 7.056 5.098 -4.172 1.00 96.56 176 SER A N 1
ATOM 1407 C CA . SER A 1 176 ? 6.063 5.758 -3.333 1.00 96.56 176 SER A CA 1
ATOM 1408 C C . SER A 1 176 ? 4.937 4.776 -3.057 1.00 96.56 176 SER A C 1
ATOM 1410 O O . SER A 1 176 ? 4.402 4.196 -3.995 1.00 96.56 176 SER A O 1
ATOM 1412 N N . ASP A 1 177 ? 4.562 4.655 -1.793 1.00 96.56 177 ASP A N 1
ATOM 1413 C CA . ASP A 1 177 ? 3.503 3.769 -1.318 1.00 96.56 177 ASP A CA 1
ATOM 1414 C C . ASP A 1 177 ? 2.599 4.565 -0.371 1.00 96.56 177 ASP A C 1
ATOM 1416 O O . ASP A 1 177 ? 3.092 5.128 0.614 1.00 96.56 177 ASP A O 1
ATOM 1420 N N . ALA A 1 178 ? 1.328 4.721 -0.743 1.00 97.50 178 ALA A N 1
ATOM 1421 C CA . ALA A 1 178 ? 0.355 5.491 0.020 1.00 97.50 178 ALA A CA 1
ATOM 1422 C C . ALA A 1 178 ? -1.084 5.038 -0.254 1.00 97.50 178 ALA A C 1
ATOM 1424 O O . ALA A 1 178 ? -1.419 4.564 -1.341 1.00 97.50 178 ALA A O 1
ATOM 1425 N N . GLY A 1 179 ? -1.955 5.282 0.720 1.00 98.06 179 GLY A N 1
ATOM 1426 C CA . GLY A 1 179 ? -3.387 5.031 0.609 1.00 98.06 179 GLY A CA 1
ATOM 1427 C C . GLY A 1 179 ? -4.054 5.077 1.972 1.00 98.06 179 GLY A C 1
ATOM 1428 O O . GLY A 1 179 ? -3.735 5.934 2.793 1.00 98.06 179 GLY A O 1
ATOM 1429 N N . TRP A 1 180 ? -4.966 4.150 2.233 1.00 98.31 180 TRP A N 1
ATOM 1430 C CA . TRP A 1 180 ? -5.684 4.054 3.499 1.00 98.31 180 TRP A CA 1
ATOM 1431 C C . TRP A 1 180 ? -5.374 2.740 4.188 1.00 98.31 180 TRP A C 1
ATOM 1433 O O . TRP A 1 180 ? -5.140 1.713 3.548 1.00 98.31 180 TRP A O 1
ATOM 1443 N N . MET A 1 181 ? -5.383 2.780 5.513 1.00 96.50 181 MET A N 1
ATOM 1444 C CA . MET A 1 181 ? -5.172 1.591 6.313 1.00 96.50 181 MET A CA 1
ATOM 1445 C C . MET A 1 181 ? -6.034 1.563 7.565 1.00 96.50 181 MET A C 1
ATOM 1447 O O . MET A 1 181 ? -6.512 2.593 8.050 1.00 96.50 181 MET A O 1
ATOM 1451 N N . LEU A 1 182 ? -6.155 0.357 8.108 1.00 95.75 182 LEU A N 1
ATOM 1452 C CA . LEU A 1 182 ? -6.637 0.092 9.453 1.00 95.75 182 LEU A CA 1
ATOM 1453 C C . LEU A 1 182 ? -5.475 -0.406 10.310 1.00 95.75 182 LEU A C 1
ATOM 1455 O O . LEU A 1 182 ? -4.885 -1.441 10.003 1.00 95.75 182 LEU A O 1
ATOM 1459 N N . SER A 1 183 ? -5.174 0.325 11.382 1.00 93.38 183 SER A N 1
ATOM 1460 C CA . SER A 1 183 ? -4.277 -0.112 12.458 1.00 93.38 183 SER A CA 1
ATOM 1461 C C . SER A 1 183 ? -5.090 -0.842 13.517 1.00 93.38 183 SER A C 1
ATOM 1463 O O . SER A 1 183 ? -6.111 -0.319 13.970 1.00 93.38 183 SER A O 1
ATOM 1465 N N . VAL A 1 184 ? -4.665 -2.043 13.903 1.00 92.38 184 VAL A N 1
ATOM 1466 C CA . VAL A 1 184 ? -5.284 -2.793 14.999 1.00 92.38 184 VAL A CA 1
ATOM 1467 C C . VAL A 1 184 ? -4.655 -2.356 16.317 1.00 92.38 184 VAL A C 1
ATOM 1469 O O . VAL A 1 184 ? -3.485 -2.632 16.571 1.00 92.38 184 VAL A O 1
ATOM 1472 N N . GLU A 1 185 ? -5.444 -1.709 17.170 1.00 91.75 185 GLU A N 1
ATOM 1473 C CA . GLU A 1 185 ? -5.023 -1.289 18.513 1.00 91.75 185 GLU A CA 1
ATOM 1474 C C . GLU A 1 185 ? -5.364 -2.360 19.551 1.00 91.75 185 GLU A C 1
ATOM 1476 O O . GLU A 1 185 ? -4.591 -2.644 20.466 1.00 91.75 185 GLU A O 1
ATOM 1481 N N . GLU A 1 186 ? -6.524 -2.998 19.384 1.00 91.44 186 GLU A N 1
ATOM 1482 C CA . GLU A 1 186 ? -6.981 -4.093 20.228 1.00 91.44 186 GLU A CA 1
ATOM 1483 C C . GLU A 1 186 ? -7.483 -5.269 19.378 1.00 91.44 186 GLU A C 1
ATOM 1485 O O . GLU A 1 186 ? -8.143 -5.060 18.358 1.00 91.44 186 GLU A O 1
ATOM 1490 N N . PRO A 1 187 ? -7.242 -6.524 19.807 1.00 91.50 187 PRO A N 1
ATOM 1491 C CA . PRO A 1 187 ? -7.696 -7.691 19.064 1.00 91.50 187 PRO A CA 1
ATOM 1492 C C . PRO A 1 187 ? -9.216 -7.721 18.861 1.00 91.50 187 PRO A C 1
ATOM 1494 O O . PRO A 1 187 ? -9.989 -7.562 19.811 1.00 91.50 187 PRO A O 1
ATOM 1497 N N . LEU A 1 188 ? -9.637 -8.051 17.641 1.00 92.44 188 LEU A N 1
ATOM 1498 C CA . LEU A 1 188 ? -11.039 -8.097 17.228 1.00 92.44 188 LEU A CA 1
ATOM 1499 C C . LEU A 1 188 ? -11.309 -9.329 16.363 1.00 92.44 188 LEU A C 1
ATOM 1501 O O . LEU A 1 188 ? -10.541 -9.637 15.456 1.00 92.44 188 LEU A O 1
ATOM 1505 N N . ASP A 1 189 ? -12.408 -10.030 16.631 1.00 94.06 189 ASP A N 1
ATOM 1506 C CA . ASP A 1 189 ? -12.913 -11.069 15.735 1.00 94.06 189 ASP A CA 1
ATOM 1507 C C . ASP A 1 189 ? -13.763 -10.416 14.635 1.00 94.06 189 ASP A C 1
ATOM 1509 O O . ASP A 1 189 ? -14.670 -9.637 14.927 1.00 94.06 189 ASP A O 1
ATOM 1513 N N . VAL A 1 190 ? -13.457 -10.738 13.381 1.00 94.94 190 VAL A N 1
ATOM 1514 C CA . VAL A 1 190 ? -14.068 -10.151 12.187 1.00 94.94 190 VAL A CA 1
ATOM 1515 C C . VAL A 1 190 ? -14.635 -11.239 11.280 1.00 94.94 190 VAL A C 1
ATOM 1517 O O . VAL A 1 190 ? -14.180 -12.389 11.292 1.00 94.94 190 VAL A O 1
ATOM 1520 N N . ASN A 1 191 ? -15.653 -10.884 10.503 1.00 95.38 191 ASN A N 1
ATOM 1521 C CA . ASN A 1 191 ? -16.396 -11.819 9.665 1.00 95.38 191 ASN A CA 1
ATOM 1522 C C . ASN A 1 191 ? -16.777 -11.155 8.341 1.00 95.38 191 ASN A C 1
ATOM 1524 O O . ASN A 1 191 ? -17.927 -10.764 8.140 1.00 95.38 191 ASN A O 1
ATOM 1528 N N . GLY A 1 192 ? -15.787 -11.009 7.465 1.00 94.75 192 GLY A N 1
ATOM 1529 C CA . GLY A 1 192 ? -15.957 -10.456 6.131 1.00 94.75 192 GLY A CA 1
ATOM 1530 C C . GLY A 1 192 ? -15.892 -11.500 5.028 1.00 94.75 192 GLY A C 1
ATOM 1531 O O . GLY A 1 192 ? -15.609 -12.680 5.254 1.00 94.75 192 GLY A O 1
ATOM 1532 N N . THR A 1 193 ? -16.154 -11.041 3.806 1.00 95.06 193 THR A N 1
ATOM 1533 C CA . THR A 1 193 ? -16.162 -11.887 2.605 1.00 95.06 193 THR A CA 1
ATOM 1534 C C . THR A 1 193 ? -14.766 -12.338 2.172 1.00 95.06 193 THR A C 1
ATOM 1536 O O . THR A 1 193 ? -14.628 -13.436 1.632 1.00 95.06 193 THR A O 1
ATOM 1539 N N . LEU A 1 194 ? -13.736 -11.524 2.427 1.00 92.19 194 LEU A N 1
ATOM 1540 C CA . LEU A 1 194 ? -12.336 -11.836 2.126 1.00 92.19 194 LEU A CA 1
ATOM 1541 C C . LEU A 1 194 ? -11.647 -12.529 3.301 1.00 92.19 194 LEU A C 1
ATOM 1543 O O . LEU A 1 194 ? -10.902 -13.488 3.098 1.00 92.19 194 LEU A O 1
ATOM 1547 N N . PHE A 1 195 ? -11.910 -12.074 4.529 1.00 92.50 195 PHE A N 1
ATOM 1548 C CA . PHE A 1 195 ? -11.277 -12.613 5.727 1.00 92.50 195 PHE A CA 1
ATOM 1549 C C . PHE A 1 195 ? -12.281 -12.824 6.862 1.00 92.50 195 PHE A C 1
ATOM 1551 O O . PHE A 1 195 ? -13.008 -11.921 7.272 1.00 92.50 195 PHE A O 1
ATOM 1558 N N . THR A 1 196 ? -12.269 -14.033 7.420 1.00 93.25 196 THR A N 1
ATOM 1559 C CA . THR A 1 196 ? -12.981 -14.380 8.653 1.00 93.25 196 THR A CA 1
ATOM 1560 C C . THR A 1 196 ? -11.973 -14.926 9.650 1.00 93.25 196 THR A C 1
ATOM 1562 O O . THR A 1 196 ? -11.278 -15.905 9.372 1.00 93.25 196 THR A O 1
ATOM 1565 N N . GLY A 1 197 ? -11.893 -14.314 10.826 1.00 91.62 197 GLY A N 1
ATOM 1566 C CA . GLY A 1 197 ? -10.916 -14.702 11.831 1.00 91.62 197 GLY A CA 1
ATOM 1567 C C . GLY A 1 197 ? -10.663 -13.605 12.847 1.00 91.62 197 GLY A C 1
ATOM 1568 O O . GLY A 1 197 ? -11.424 -12.652 12.963 1.00 91.62 197 GLY A O 1
ATOM 1569 N N . ARG A 1 198 ? -9.574 -13.748 13.596 1.00 90.75 198 ARG A N 1
ATOM 1570 C CA . ARG A 1 198 ? -9.159 -12.758 14.586 1.00 90.75 198 ARG A CA 1
ATOM 1571 C C . ARG A 1 198 ? -8.101 -11.843 13.983 1.00 90.75 198 ARG A C 1
ATOM 1573 O O . ARG A 1 198 ? -7.039 -12.331 13.601 1.00 90.75 198 ARG A O 1
ATOM 1580 N N . LEU A 1 199 ? -8.375 -10.543 13.936 1.00 89.44 199 LEU A N 1
ATOM 1581 C CA . LEU A 1 199 ? -7.343 -9.528 13.748 1.00 89.44 199 LEU A CA 1
ATOM 1582 C C . LEU A 1 199 ? -6.457 -9.519 14.999 1.00 89.44 199 LEU A C 1
ATOM 1584 O O . LEU A 1 199 ? -6.958 -9.510 16.127 1.00 89.44 199 LEU A O 1
ATOM 1588 N N . GLY A 1 200 ? -5.153 -9.668 14.767 1.00 73.31 200 GLY A N 1
ATOM 1589 C CA . GLY A 1 200 ? -4.152 -10.031 15.765 1.00 73.31 200 GLY A CA 1
ATOM 1590 C C . GLY A 1 200 ? -3.833 -8.949 16.798 1.00 73.31 200 GLY A C 1
ATOM 1591 O O . GLY A 1 200 ? -4.608 -8.037 17.051 1.00 73.31 200 GLY A O 1
ATOM 1592 N N . LEU A 1 201 ? -2.687 -9.123 17.455 1.00 68.31 201 LEU A N 1
ATOM 1593 C CA . LEU A 1 201 ? -2.115 -8.189 18.429 1.00 68.31 201 LEU A CA 1
ATOM 1594 C C . LEU A 1 201 ? -1.860 -6.795 17.805 1.00 68.31 201 LEU A C 1
ATOM 1596 O O . LEU A 1 201 ? -1.922 -6.672 16.577 1.00 68.31 201 LEU A O 1
ATOM 1600 N N . PRO A 1 202 ? -1.542 -5.777 18.632 1.00 66.50 202 PRO A N 1
ATOM 1601 C CA . PRO A 1 202 ? -1.055 -4.484 18.152 1.00 66.50 202 PRO A CA 1
ATOM 1602 C C . PRO A 1 202 ? 0.014 -4.627 17.059 1.00 66.50 202 PRO A C 1
ATOM 1604 O O . PRO A 1 202 ? 0.746 -5.617 17.054 1.00 66.50 202 PRO A O 1
ATOM 1607 N N . ASP A 1 203 ? 0.095 -3.648 16.155 1.00 74.62 203 ASP A N 1
ATOM 1608 C CA . ASP A 1 203 ? 0.963 -3.641 14.958 1.00 74.62 203 ASP A CA 1
ATOM 1609 C C . ASP A 1 203 ? 0.504 -4.574 13.814 1.00 74.62 203 ASP A C 1
ATOM 1611 O O . ASP A 1 203 ? 1.271 -4.912 12.907 1.00 74.62 203 ASP A O 1
ATOM 1615 N N . THR A 1 204 ? -0.768 -4.982 13.829 1.00 87.38 204 THR A N 1
ATOM 1616 C CA . THR A 1 204 ? -1.431 -5.581 12.662 1.00 87.38 204 THR A CA 1
ATOM 1617 C C . THR A 1 204 ? -2.048 -4.472 11.812 1.00 87.38 204 THR A C 1
ATOM 1619 O O . THR A 1 204 ? -2.782 -3.631 12.333 1.00 87.38 204 THR A O 1
ATOM 1622 N N . PHE A 1 205 ? -1.810 -4.506 10.502 1.00 91.38 205 PHE A N 1
ATOM 1623 C CA . PHE A 1 205 ? -2.322 -3.520 9.557 1.00 91.38 205 PHE A CA 1
ATOM 1624 C C . PHE A 1 205 ? -3.077 -4.183 8.407 1.00 91.38 205 PHE A C 1
ATOM 1626 O O . PHE A 1 205 ? -2.763 -5.302 7.986 1.00 91.38 205 PHE A O 1
ATOM 1633 N N . ILE A 1 206 ? -4.070 -3.474 7.884 1.00 95.12 206 ILE A N 1
ATOM 1634 C CA . ILE A 1 206 ? -4.800 -3.832 6.666 1.00 95.12 206 ILE A CA 1
ATOM 1635 C C . ILE A 1 206 ? -4.730 -2.629 5.734 1.00 95.12 206 ILE A C 1
ATOM 1637 O O . ILE A 1 206 ? -5.035 -1.520 6.167 1.00 95.12 206 ILE A O 1
ATOM 1641 N N . PHE A 1 207 ? -4.347 -2.837 4.478 1.00 96.62 207 PHE A N 1
ATOM 1642 C CA . PHE A 1 207 ? -4.041 -1.762 3.540 1.00 96.62 207 PHE A CA 1
ATOM 1643 C C . PHE A 1 207 ? -4.922 -1.802 2.286 1.00 96.62 207 PHE A C 1
ATOM 1645 O O . PHE A 1 207 ? -5.252 -2.872 1.771 1.00 96.62 207 PHE A O 1
ATOM 1652 N N . TYR A 1 208 ? -5.232 -0.609 1.782 1.00 98.31 208 TYR A N 1
ATOM 1653 C CA . TYR A 1 208 ? -5.790 -0.334 0.459 1.00 98.31 208 TYR A CA 1
ATOM 1654 C C . TYR A 1 208 ? -5.012 0.852 -0.116 1.00 98.31 208 TYR A C 1
ATOM 1656 O O . TYR A 1 208 ? -5.108 1.966 0.411 1.00 98.31 208 TYR A O 1
ATOM 1664 N N . ALA A 1 209 ? -4.186 0.632 -1.135 1.00 98.25 209 ALA A N 1
ATOM 1665 C CA . ALA A 1 209 ? -3.182 1.625 -1.518 1.00 98.25 209 ALA A CA 1
ATOM 1666 C C . ALA A 1 209 ? -2.633 1.431 -2.932 1.00 98.25 209 ALA A C 1
ATOM 1668 O O . ALA A 1 209 ? -2.982 0.486 -3.632 1.00 98.25 209 ALA A O 1
ATOM 1669 N N . ASP A 1 210 ? -1.792 2.368 -3.364 1.00 98.38 210 ASP A N 1
ATOM 1670 C CA . ASP A 1 210 ? -1.135 2.341 -4.663 1.00 98.38 210 ASP A CA 1
ATOM 1671 C C . ASP A 1 210 ? 0.396 2.352 -4.486 1.00 98.38 210 ASP A C 1
ATOM 1673 O O . ASP A 1 210 ? 0.957 3.162 -3.746 1.00 98.38 210 ASP A O 1
ATOM 1677 N N . TYR A 1 211 ? 1.100 1.514 -5.245 1.00 98.19 211 TYR A N 1
ATOM 1678 C CA . TYR A 1 211 ? 2.526 1.681 -5.512 1.00 98.19 211 TYR A CA 1
ATOM 1679 C C . TYR A 1 211 ? 2.724 2.581 -6.729 1.00 98.19 211 TYR A C 1
ATOM 1681 O O . TYR A 1 211 ? 2.146 2.336 -7.790 1.00 98.19 211 TYR A O 1
ATOM 1689 N N . ILE A 1 212 ? 3.614 3.570 -6.621 1.00 97.81 212 ILE A N 1
ATOM 1690 C CA . ILE A 1 212 ? 4.045 4.420 -7.737 1.00 97.81 212 ILE A CA 1
ATOM 1691 C C . ILE A 1 212 ? 5.568 4.415 -7.839 1.00 97.81 212 ILE A C 1
ATOM 1693 O O . ILE A 1 212 ? 6.273 4.814 -6.912 1.00 97.81 212 ILE A O 1
ATOM 1697 N N . PHE A 1 213 ? 6.086 4.017 -8.999 1.00 96.62 213 PHE A N 1
ATOM 1698 C CA . PHE A 1 213 ? 7.525 3.956 -9.269 1.00 96.62 213 PHE A CA 1
ATOM 1699 C C . PHE A 1 213 ? 7.828 4.072 -10.769 1.00 96.62 213 PHE A C 1
ATOM 1701 O O . PHE A 1 213 ? 6.927 4.086 -11.607 1.00 96.62 213 PHE A O 1
ATOM 1708 N N . GLN A 1 214 ? 9.110 4.177 -11.126 1.00 94.06 214 GLN A N 1
ATOM 1709 C CA . GLN A 1 214 ? 9.558 4.289 -12.518 1.00 94.06 214 GLN A CA 1
ATOM 1710 C C . GLN A 1 214 ? 10.150 2.959 -13.020 1.00 94.06 214 GLN A C 1
ATOM 1712 O O . GLN A 1 214 ? 11.323 2.675 -12.787 1.00 94.06 214 GLN A O 1
ATOM 1717 N N . ALA A 1 215 ? 9.372 2.178 -13.767 1.00 89.19 215 ALA A N 1
ATOM 1718 C CA . ALA A 1 215 ? 9.792 0.917 -14.393 1.00 89.19 215 ALA A CA 1
ATOM 1719 C C . ALA A 1 215 ? 9.998 1.109 -15.904 1.00 89.19 215 ALA A C 1
ATOM 1721 O O . ALA A 1 215 ? 9.243 1.840 -16.538 1.00 89.19 215 ALA A O 1
ATOM 1722 N N . HIS A 1 216 ? 11.064 0.557 -16.497 1.00 82.31 216 HIS A N 1
ATOM 1723 C CA . HIS A 1 216 ? 11.388 0.728 -17.930 1.00 82.31 216 HIS A CA 1
ATOM 1724 C C . HIS A 1 216 ? 11.229 2.168 -18.500 1.00 82.31 216 HIS A C 1
ATOM 1726 O O . HIS A 1 216 ? 10.840 2.359 -19.651 1.00 82.31 216 HIS A O 1
ATOM 1732 N N . PHE A 1 217 ? 11.576 3.200 -17.713 1.00 74.81 217 PHE A N 1
ATOM 1733 C CA . PHE A 1 217 ? 11.402 4.631 -18.047 1.00 74.81 217 PHE A CA 1
ATOM 1734 C C . PHE A 1 217 ? 9.948 5.112 -18.188 1.00 74.81 217 PHE A C 1
ATOM 1736 O O . PHE A 1 217 ? 9.704 6.183 -18.749 1.00 74.81 217 PHE A O 1
ATOM 1743 N N . ARG A 1 218 ? 8.992 4.379 -17.629 1.00 88.69 218 ARG A N 1
ATOM 1744 C CA . ARG A 1 218 ? 7.590 4.768 -17.518 1.00 88.69 218 ARG A CA 1
ATOM 1745 C C . ARG A 1 218 ? 7.174 4.808 -16.058 1.00 88.69 218 ARG A C 1
ATOM 1747 O O . ARG A 1 218 ? 7.642 4.017 -15.241 1.00 88.69 218 ARG A O 1
ATOM 1754 N N . LYS A 1 219 ? 6.274 5.734 -15.744 1.00 94.31 219 LYS A N 1
ATOM 1755 C CA . LYS A 1 219 ? 5.594 5.739 -14.455 1.00 94.31 219 LYS A CA 1
ATOM 1756 C C . LYS A 1 219 ? 4.662 4.534 -14.424 1.00 94.31 219 LYS A C 1
ATOM 1758 O O . LYS A 1 219 ? 3.789 4.426 -15.278 1.00 94.31 219 LYS A O 1
ATOM 1763 N N . THR A 1 220 ? 4.871 3.666 -13.451 1.00 96.12 220 THR A N 1
ATOM 1764 C CA . THR A 1 220 ? 4.043 2.500 -13.168 1.00 96.12 220 THR A CA 1
ATOM 1765 C C . THR A 1 220 ? 3.219 2.784 -11.925 1.00 96.12 220 THR A C 1
ATOM 1767 O O . THR A 1 220 ? 3.739 3.344 -10.959 1.00 96.12 220 THR A O 1
ATOM 1770 N N . ILE A 1 221 ? 1.935 2.436 -11.989 1.00 97.44 221 ILE A N 1
ATOM 1771 C CA . ILE A 1 221 ? 0.991 2.511 -10.877 1.00 97.44 221 ILE A CA 1
ATOM 1772 C C . ILE A 1 221 ? 0.411 1.108 -10.706 1.00 97.44 221 ILE A C 1
ATOM 1774 O O . ILE A 1 221 ? -0.046 0.507 -11.683 1.00 97.44 221 ILE A O 1
ATOM 1778 N N . ILE A 1 222 ? 0.483 0.575 -9.491 1.00 98.31 222 ILE A N 1
ATOM 1779 C CA . ILE A 1 222 ? -0.081 -0.728 -9.137 1.00 98.31 222 ILE A CA 1
ATOM 1780 C C . ILE A 1 222 ? -0.924 -0.523 -7.891 1.00 98.31 222 ILE A C 1
ATOM 1782 O O . ILE A 1 222 ? -0.378 -0.229 -6.833 1.00 98.31 222 ILE A O 1
ATOM 1786 N N . HIS A 1 223 ? -2.232 -0.683 -8.035 1.00 98.50 223 HIS A N 1
ATOM 1787 C CA . HIS A 1 223 ? -3.146 -0.694 -6.907 1.00 98.50 223 HIS A CA 1
ATOM 1788 C C . HIS A 1 223 ? -3.023 -2.022 -6.158 1.00 98.50 223 HIS A C 1
ATOM 1790 O O . HIS A 1 223 ? -2.776 -3.061 -6.780 1.00 98.50 223 HIS A O 1
ATOM 1796 N N . TYR A 1 224 ? -3.188 -2.007 -4.842 1.00 98.44 224 TYR A N 1
ATOM 1797 C CA . TYR A 1 224 ? -3.167 -3.209 -4.036 1.00 98.44 224 TYR A CA 1
ATOM 1798 C C . TYR A 1 224 ? -4.167 -3.180 -2.882 1.00 98.44 224 TYR A C 1
ATOM 1800 O O . TYR A 1 224 ? -4.445 -2.147 -2.271 1.00 98.44 224 TYR A O 1
ATOM 1808 N N . GLU A 1 225 ? -4.646 -4.376 -2.557 1.00 98.06 225 GLU A N 1
ATOM 1809 C CA . GLU A 1 225 ? -5.623 -4.638 -1.505 1.00 98.06 225 GLU A CA 1
ATOM 1810 C C . GLU A 1 225 ? -5.116 -5.792 -0.633 1.00 98.06 225 GLU A C 1
ATOM 1812 O O . GLU A 1 225 ? -4.856 -6.894 -1.135 1.00 98.06 225 GLU A O 1
ATOM 1817 N N . SER A 1 226 ? -4.951 -5.567 0.674 1.00 95.12 226 SER A N 1
ATOM 1818 C CA . SER A 1 226 ? -4.549 -6.624 1.611 1.00 95.12 226 SER A CA 1
ATOM 1819 C C . SER A 1 226 ? -5.526 -7.797 1.554 1.00 95.12 226 SER A C 1
ATOM 1821 O O . SER A 1 226 ? -6.707 -7.643 1.835 1.00 95.12 226 SER A O 1
ATOM 1823 N N . ARG A 1 227 ? -5.048 -9.005 1.242 1.00 87.88 227 ARG A N 1
ATOM 1824 C CA . ARG A 1 227 ? -5.898 -10.210 1.340 1.00 87.88 227 ARG A CA 1
ATOM 1825 C C . ARG A 1 227 ? -5.952 -10.743 2.760 1.00 87.88 227 ARG A C 1
ATOM 1827 O O . ARG A 1 227 ? -6.980 -11.234 3.218 1.00 87.88 227 ARG A O 1
ATOM 1834 N N . TYR A 1 228 ? -4.822 -10.636 3.445 1.00 88.81 228 TYR A N 1
ATOM 1835 C CA . TYR A 1 228 ? -4.656 -11.028 4.829 1.00 88.81 228 TYR A CA 1
ATOM 1836 C C . TYR A 1 228 ? -4.108 -9.837 5.615 1.00 88.81 228 TYR A C 1
ATOM 1838 O O . TYR A 1 228 ? -3.356 -9.035 5.054 1.00 88.81 228 TYR A O 1
ATOM 1846 N N . PRO A 1 229 ? -4.472 -9.699 6.901 1.00 88.19 229 PRO A N 1
ATOM 1847 C CA . PRO A 1 229 ? -3.836 -8.718 7.770 1.00 88.19 229 PRO A CA 1
ATOM 1848 C C . PRO A 1 229 ? -2.325 -8.959 7.813 1.00 88.19 229 PRO A C 1
ATOM 1850 O O . PRO A 1 229 ? -1.889 -10.115 7.827 1.00 88.19 229 PRO A O 1
ATOM 1853 N N . SER A 1 230 ? -1.523 -7.895 7.864 1.00 86.44 230 SER A N 1
ATOM 1854 C CA . SER A 1 230 ? -0.077 -8.045 8.016 1.00 86.44 230 SER A CA 1
ATOM 1855 C C . SER A 1 230 ? 0.233 -8.728 9.346 1.00 86.44 230 SER A C 1
ATOM 1857 O O . SER A 1 230 ? -0.258 -8.293 10.387 1.00 86.44 230 SER A O 1
ATOM 1859 N N . VAL A 1 231 ? 1.064 -9.766 9.338 1.00 80.44 231 VAL A N 1
ATOM 1860 C CA . VAL A 1 231 ? 1.367 -10.529 10.555 1.00 80.44 231 VAL A CA 1
ATOM 1861 C C . VAL A 1 231 ? 2.741 -10.144 11.073 1.00 80.44 231 VAL A C 1
ATOM 1863 O O . VAL A 1 231 ? 3.730 -10.310 10.360 1.00 80.44 231 VAL A O 1
ATOM 1866 N N . ASP A 1 232 ? 2.804 -9.696 12.326 1.00 79.94 232 ASP A N 1
ATOM 1867 C CA . ASP A 1 232 ? 4.051 -9.629 13.083 1.00 79.94 232 ASP A CA 1
ATOM 1868 C C . ASP A 1 232 ? 4.299 -10.955 13.828 1.00 79.94 232 ASP A C 1
ATOM 1870 O O . ASP A 1 232 ? 3.456 -11.460 14.577 1.00 79.94 232 ASP A O 1
ATOM 1874 N N . ILE A 1 233 ? 5.474 -11.545 13.607 1.00 80.19 233 ILE A N 1
ATOM 1875 C CA . ILE A 1 233 ? 5.946 -12.751 14.280 1.00 80.19 233 ILE A CA 1
ATOM 1876 C C . ILE A 1 233 ? 7.107 -12.377 15.202 1.00 80.19 233 ILE A C 1
ATOM 1878 O O . ILE A 1 233 ? 8.251 -12.187 14.775 1.00 80.19 233 ILE A O 1
ATOM 1882 N N . GLY A 1 234 ? 6.810 -12.347 16.501 1.00 77.38 234 GLY A N 1
ATOM 1883 C CA . GLY A 1 234 ? 7.807 -12.204 17.561 1.00 77.38 234 GLY A CA 1
ATOM 1884 C C . GLY A 1 234 ? 8.427 -10.810 17.673 1.00 77.38 234 GLY A C 1
ATOM 1885 O O . GLY A 1 234 ? 9.568 -10.708 18.124 1.00 77.38 234 GLY A O 1
ATOM 1886 N N . GLY A 1 235 ? 7.717 -9.762 17.249 1.00 76.75 235 GLY A N 1
ATOM 1887 C CA . GLY A 1 235 ? 8.170 -8.368 17.235 1.00 76.75 235 GLY A CA 1
ATOM 1888 C C . GLY A 1 235 ? 9.317 -8.113 16.262 1.00 76.75 235 GLY A C 1
ATOM 1889 O O . GLY A 1 235 ? 10.082 -7.166 16.455 1.00 76.75 235 GLY A O 1
ATOM 1890 N N . ARG A 1 236 ? 9.526 -9.026 15.305 1.00 84.50 236 ARG A N 1
ATOM 1891 C CA . ARG A 1 236 ? 10.731 -9.071 14.471 1.00 84.50 236 ARG A CA 1
ATOM 1892 C C . ARG A 1 236 ? 10.441 -9.293 13.005 1.00 84.50 236 ARG A C 1
ATOM 1894 O O . ARG A 1 236 ? 11.160 -8.731 12.195 1.00 84.50 236 ARG A O 1
ATOM 1901 N N . PHE A 1 237 ? 9.481 -10.132 12.641 1.00 87.31 237 PHE A N 1
ATOM 1902 C CA . PHE A 1 237 ? 9.200 -10.401 11.233 1.00 87.31 237 PHE A CA 1
ATOM 1903 C C . PHE A 1 237 ? 7.799 -9.944 10.884 1.00 87.31 237 PHE A C 1
ATOM 1905 O O . PHE A 1 237 ? 6.844 -10.463 11.447 1.00 87.31 237 PHE A O 1
ATOM 1912 N N . GLN A 1 238 ? 7.692 -9.029 9.931 1.00 88.50 238 GLN A N 1
ATOM 1913 C CA . GLN A 1 238 ? 6.435 -8.609 9.339 1.00 88.50 238 GLN A CA 1
ATOM 1914 C C . GLN A 1 238 ? 6.251 -9.315 7.996 1.00 88.50 238 GLN A C 1
ATOM 1916 O O . GLN A 1 238 ? 7.131 -9.267 7.131 1.00 88.50 238 GLN A O 1
ATOM 1921 N N . PHE A 1 239 ? 5.098 -9.952 7.832 1.00 90.25 239 PHE A N 1
ATOM 1922 C CA . PHE A 1 239 ? 4.652 -10.555 6.582 1.00 90.25 239 PHE A CA 1
ATOM 1923 C C . PHE A 1 239 ? 3.491 -9.748 6.027 1.00 90.25 239 PHE A C 1
ATOM 1925 O O . PHE A 1 239 ? 2.572 -9.400 6.772 1.00 90.25 239 PHE A O 1
ATOM 1932 N N . PHE A 1 240 ? 3.521 -9.475 4.729 1.00 91.50 240 PHE A N 1
ATOM 1933 C CA . PHE A 1 240 ? 2.427 -8.804 4.046 1.00 91.50 240 PHE A CA 1
ATOM 1934 C C . PHE A 1 240 ? 2.136 -9.475 2.702 1.00 91.50 240 PHE A C 1
ATOM 1936 O O . PHE A 1 240 ? 3.041 -9.865 1.962 1.00 91.50 240 PHE A O 1
ATOM 1943 N N . GLU A 1 241 ? 0.845 -9.642 2.429 1.00 93.38 241 GLU A N 1
ATOM 1944 C CA . GLU A 1 241 ? 0.318 -10.250 1.213 1.00 93.38 241 GLU A CA 1
ATOM 1945 C C . GLU A 1 241 ? -0.886 -9.451 0.718 1.00 93.38 241 GLU A C 1
ATOM 1947 O O . GLU A 1 241 ? -1.799 -9.118 1.484 1.00 93.38 241 GLU A O 1
ATOM 1952 N N . ALA A 1 242 ? -0.915 -9.181 -0.584 1.00 96.44 242 ALA A N 1
ATOM 1953 C CA . ALA A 1 242 ? -1.960 -8.371 -1.197 1.00 96.44 242 ALA A CA 1
ATOM 1954 C C . ALA A 1 242 ? -2.321 -8.870 -2.597 1.00 96.44 242 ALA A C 1
ATOM 1956 O O . ALA A 1 242 ? -1.484 -9.423 -3.320 1.00 96.44 242 ALA A O 1
ATOM 1957 N N . ALA A 1 243 ? -3.576 -8.643 -2.980 1.00 97.44 243 ALA A N 1
ATOM 1958 C CA . ALA A 1 243 ? -3.984 -8.650 -4.376 1.00 97.44 243 ALA A CA 1
ATOM 1959 C C . ALA A 1 243 ? -3.408 -7.407 -5.056 1.00 97.44 243 ALA A C 1
ATOM 1961 O O . ALA A 1 243 ? -3.383 -6.341 -4.448 1.00 97.44 243 ALA A O 1
ATOM 1962 N N . LEU A 1 244 ? -2.962 -7.541 -6.303 1.00 97.88 244 LEU A N 1
ATOM 1963 C CA . LEU A 1 244 ? -2.468 -6.426 -7.106 1.00 97.88 244 LEU A CA 1
ATOM 1964 C C . LEU A 1 244 ? -3.377 -6.205 -8.307 1.00 97.88 244 LEU A C 1
ATOM 1966 O O . LEU A 1 244 ? -3.809 -7.167 -8.941 1.00 97.88 244 LEU A O 1
ATOM 1970 N N . PHE A 1 245 ? -3.573 -4.945 -8.675 1.00 97.44 245 PHE A N 1
ATOM 1971 C CA . PHE A 1 245 ? -4.362 -4.537 -9.826 1.00 97.44 245 PHE A CA 1
ATOM 1972 C C . PHE A 1 245 ? -3.600 -3.480 -10.623 1.00 97.44 245 PHE A C 1
ATOM 1974 O O . PHE A 1 245 ? -3.191 -2.440 -10.106 1.00 97.44 245 PHE A O 1
ATOM 1981 N N . SER A 1 246 ? -3.382 -3.754 -11.906 1.00 95.50 246 SER A N 1
ATOM 1982 C CA . SER A 1 246 ? -2.701 -2.842 -12.819 1.00 95.50 246 SER A CA 1
ATOM 1983 C C . SER A 1 246 ? -3.367 -2.852 -14.187 1.00 95.50 246 SER A C 1
ATOM 1985 O O . SER A 1 246 ? -3.597 -3.916 -14.760 1.00 95.50 246 SER A O 1
ATOM 1987 N N . ASP A 1 247 ? -3.595 -1.673 -14.766 1.00 92.56 247 ASP A N 1
ATOM 1988 C CA . ASP A 1 247 ? -4.085 -1.556 -16.145 1.00 92.56 247 ASP A CA 1
ATOM 1989 C C . ASP A 1 247 ? -3.120 -2.221 -17.147 1.00 92.56 247 ASP A C 1
ATOM 1991 O O . ASP A 1 247 ? -3.535 -2.872 -18.114 1.00 92.56 247 ASP A O 1
ATOM 1995 N N . GLU A 1 248 ? -1.814 -2.094 -16.890 1.00 91.50 248 GLU A N 1
ATOM 1996 C CA . GLU A 1 248 ? -0.754 -2.609 -17.758 1.00 91.50 248 GLU A CA 1
ATOM 1997 C C . GLU A 1 248 ? -0.573 -4.121 -17.589 1.00 91.50 248 GLU A C 1
ATOM 1999 O O . GLU A 1 248 ? -0.605 -4.862 -18.574 1.00 91.50 248 GLU A O 1
ATOM 2004 N N . TYR A 1 249 ? -0.452 -4.598 -16.348 1.00 92.19 249 TYR A N 1
ATOM 2005 C CA . TYR A 1 249 ? -0.070 -5.989 -16.073 1.00 92.19 249 TYR A CA 1
ATOM 2006 C C . TYR A 1 249 ? -1.261 -6.908 -15.757 1.00 92.19 249 TYR A C 1
ATOM 2008 O O . TYR A 1 249 ? -1.172 -8.120 -15.933 1.00 92.19 249 TYR A O 1
ATOM 2016 N N . GLY A 1 250 ? -2.430 -6.350 -15.435 1.00 93.88 250 GLY A N 1
ATOM 2017 C CA . GLY A 1 250 ? -3.621 -7.088 -15.009 1.00 93.88 250 GLY A CA 1
ATOM 2018 C C . GLY A 1 250 ? -3.643 -7.346 -13.502 1.00 93.88 250 GLY A C 1
ATOM 2019 O O . GLY A 1 250 ? -3.080 -6.578 -12.722 1.00 93.88 250 GLY A O 1
ATOM 2020 N N . GLU A 1 251 ? -4.316 -8.422 -13.106 1.00 95.44 251 GLU A N 1
ATOM 2021 C CA . GLU A 1 251 ? -4.341 -8.890 -11.720 1.00 95.44 251 GLU A CA 1
ATOM 2022 C C . GLU A 1 251 ? -3.045 -9.623 -11.370 1.00 95.44 251 GLU A C 1
ATOM 2024 O O . GLU A 1 251 ? -2.483 -10.350 -12.193 1.00 95.44 251 GLU A O 1
ATOM 2029 N N . GLY A 1 252 ? -2.588 -9.451 -10.138 1.00 95.81 252 GLY A N 1
ATOM 2030 C CA . GLY A 1 252 ? -1.382 -10.077 -9.620 1.00 95.81 252 GLY A CA 1
ATOM 2031 C C . GLY A 1 252 ? -1.455 -10.308 -8.119 1.00 95.81 252 GLY A C 1
ATOM 2032 O O . GLY A 1 252 ? -2.507 -10.164 -7.490 1.00 95.81 252 GLY A O 1
ATOM 2033 N N . TYR A 1 253 ? -0.316 -10.660 -7.541 1.00 95.88 253 TYR A N 1
ATOM 2034 C CA . TYR A 1 253 ? -0.174 -10.799 -6.100 1.00 95.88 253 TYR A CA 1
ATOM 2035 C C . TYR A 1 253 ? 1.206 -10.336 -5.640 1.00 95.88 253 TYR A C 1
ATOM 2037 O O . TYR A 1 253 ? 2.192 -10.419 -6.383 1.00 95.88 253 TYR A O 1
ATOM 2045 N N . THR A 1 254 ? 1.266 -9.859 -4.401 1.00 96.19 254 THR A N 1
ATOM 2046 C CA . THR A 1 254 ? 2.518 -9.545 -3.715 1.00 96.19 254 THR A CA 1
ATOM 2047 C C . THR A 1 254 ? 2.690 -10.402 -2.474 1.00 96.19 254 THR A C 1
ATOM 2049 O O . THR A 1 254 ? 1.716 -10.772 -1.815 1.00 96.19 254 THR A O 1
ATOM 2052 N N . THR A 1 255 ? 3.943 -10.715 -2.169 1.00 94.56 255 THR A N 1
ATOM 2053 C CA . THR A 1 255 ? 4.362 -11.286 -0.894 1.00 94.56 255 THR A CA 1
ATOM 2054 C C . THR A 1 255 ? 5.615 -10.570 -0.423 1.00 94.56 255 THR A C 1
ATOM 2056 O O . THR A 1 255 ? 6.533 -10.299 -1.209 1.00 94.56 255 THR A O 1
ATOM 2059 N N . SER A 1 256 ? 5.666 -10.266 0.866 1.00 93.75 256 SER A N 1
ATOM 2060 C CA . SER A 1 256 ? 6.809 -9.611 1.474 1.00 93.75 256 SER A CA 1
ATOM 2061 C C . SER A 1 256 ? 7.177 -10.212 2.818 1.00 93.75 256 SER A C 1
ATOM 2063 O O . SER A 1 256 ? 6.352 -10.759 3.553 1.00 93.75 256 SER A O 1
ATOM 2065 N N . ILE A 1 257 ? 8.468 -10.106 3.118 1.00 93.81 257 ILE A N 1
ATOM 2066 C CA . ILE A 1 257 ? 9.040 -10.468 4.406 1.00 93.81 257 ILE A CA 1
ATOM 2067 C C . ILE A 1 257 ? 9.990 -9.348 4.794 1.00 93.81 257 ILE A C 1
ATOM 2069 O O . ILE A 1 257 ? 11.004 -9.116 4.123 1.00 93.81 257 ILE A O 1
ATOM 2073 N N . PHE A 1 258 ? 9.671 -8.681 5.897 1.00 92.25 258 PHE A N 1
ATOM 2074 C CA . PHE A 1 258 ? 10.500 -7.644 6.486 1.00 92.25 258 PHE A CA 1
ATOM 2075 C C . PHE A 1 258 ? 10.933 -8.053 7.884 1.00 92.25 258 PHE A C 1
ATOM 2077 O O . PHE A 1 258 ? 10.126 -8.449 8.714 1.00 92.25 258 PHE A O 1
ATOM 2084 N N . GLU A 1 259 ? 12.221 -7.942 8.157 1.00 92.81 259 GLU A N 1
ATOM 2085 C CA . GLU A 1 259 ? 12.778 -8.028 9.493 1.00 92.81 259 GLU A CA 1
ATOM 2086 C C . GLU A 1 259 ? 12.863 -6.623 10.090 1.00 92.81 259 GLU A C 1
ATOM 2088 O O . GLU A 1 259 ? 13.504 -5.751 9.510 1.00 92.81 259 GLU A O 1
ATOM 2093 N N . VAL A 1 260 ? 12.257 -6.414 11.253 1.00 88.81 260 VAL A N 1
ATOM 2094 C CA . VAL A 1 260 ? 12.339 -5.195 12.052 1.00 88.81 260 VAL A CA 1
ATOM 2095 C C . VAL A 1 260 ? 13.214 -5.475 13.268 1.00 88.81 260 VAL A C 1
ATOM 2097 O O . VAL A 1 260 ? 12.922 -6.340 14.092 1.00 88.81 260 VAL A O 1
ATOM 2100 N N . GLU A 1 261 ? 14.313 -4.742 13.397 1.00 89.25 261 GLU A N 1
ATOM 2101 C CA . GLU A 1 261 ? 15.153 -4.784 14.587 1.00 89.25 261 GLU A CA 1
ATOM 2102 C C . GLU A 1 261 ? 14.406 -4.104 15.754 1.00 89.25 261 GLU A C 1
ATOM 2104 O O . GLU A 1 261 ? 14.151 -2.900 15.685 1.00 89.25 261 GLU A O 1
ATOM 2109 N N . PRO A 1 262 ? 14.095 -4.804 16.863 1.00 83.69 262 PRO A N 1
ATOM 2110 C CA . PRO A 1 262 ? 13.183 -4.280 17.889 1.00 83.69 262 PRO A CA 1
ATOM 2111 C C . PRO A 1 262 ? 13.659 -2.989 18.569 1.00 83.69 262 PRO A C 1
ATOM 2113 O O . PRO A 1 262 ? 12.849 -2.194 19.034 1.00 83.69 262 PRO A O 1
ATOM 2116 N N . VAL A 1 263 ? 14.979 -2.788 18.651 1.00 85.44 263 VAL A N 1
ATOM 2117 C CA . VAL A 1 263 ? 15.588 -1.672 19.393 1.00 85.44 263 VAL A CA 1
ATOM 2118 C C . VAL A 1 263 ? 15.774 -0.441 18.512 1.00 85.44 263 VAL A C 1
ATOM 2120 O O . VAL A 1 263 ? 15.404 0.665 18.894 1.00 85.44 263 VAL A O 1
ATOM 2123 N N . THR A 1 264 ? 16.386 -0.613 17.343 1.00 85.62 264 THR A N 1
ATOM 2124 C CA . THR A 1 264 ? 16.704 0.500 16.432 1.00 85.62 264 THR A CA 1
ATOM 2125 C C . THR A 1 264 ? 15.536 0.848 15.516 1.00 85.62 264 THR A C 1
ATOM 2127 O O . THR A 1 264 ? 15.514 1.946 14.954 1.00 85.62 264 THR A O 1
ATOM 2130 N N . ARG A 1 265 ? 14.595 -0.097 15.369 1.00 86.88 265 ARG A N 1
ATOM 2131 C CA . ARG A 1 265 ? 13.536 -0.117 14.362 1.00 86.88 265 ARG A CA 1
ATOM 2132 C C . ARG A 1 265 ? 14.067 -0.115 12.927 1.00 86.88 265 ARG A C 1
ATOM 2134 O O . ARG A 1 265 ? 13.349 0.249 12.006 1.00 86.88 265 ARG A O 1
ATOM 2141 N N . ASN A 1 266 ? 15.314 -0.534 12.707 1.00 89.62 266 ASN A N 1
ATOM 2142 C CA . ASN A 1 266 ? 15.813 -0.776 11.356 1.00 89.62 266 ASN A CA 1
ATOM 2143 C C . ASN A 1 266 ? 14.993 -1.896 10.720 1.00 89.62 266 ASN A C 1
ATOM 2145 O O . ASN A 1 266 ? 14.857 -2.966 11.311 1.00 89.62 266 ASN A O 1
ATOM 2149 N N . LYS A 1 267 ? 14.458 -1.648 9.531 1.00 89.88 267 LYS A N 1
ATOM 2150 C CA . LYS A 1 267 ? 13.651 -2.601 8.783 1.00 89.88 267 LYS A CA 1
ATOM 2151 C C . LYS A 1 267 ? 14.405 -3.001 7.534 1.00 89.88 267 LYS A C 1
ATOM 2153 O O . LYS A 1 267 ? 14.842 -2.145 6.776 1.00 89.88 267 LYS A O 1
ATOM 2158 N N . GLN A 1 268 ? 14.576 -4.300 7.339 1.00 94.38 268 GLN A N 1
ATOM 2159 C CA . GLN A 1 268 ? 15.225 -4.861 6.166 1.00 94.38 268 GLN A CA 1
ATOM 2160 C C . GLN A 1 268 ? 14.380 -5.985 5.589 1.00 94.38 268 GLN A C 1
ATOM 2162 O O . GLN A 1 268 ? 13.951 -6.881 6.306 1.00 94.38 268 GLN A O 1
ATOM 2167 N N . GLY A 1 269 ? 14.147 -5.985 4.289 1.00 94.62 269 GLY A N 1
ATOM 2168 C CA . GLY A 1 269 ? 13.340 -7.030 3.695 1.00 94.62 269 GLY A CA 1
ATOM 2169 C C . GLY A 1 269 ? 13.162 -6.893 2.209 1.00 94.62 269 GLY A C 1
ATOM 2170 O O . GLY A 1 269 ? 13.767 -6.044 1.546 1.00 94.62 269 GLY A O 1
ATOM 2171 N N . ARG A 1 270 ? 12.349 -7.802 1.691 1.00 95.69 270 ARG A N 1
ATOM 2172 C CA . ARG A 1 270 ? 12.043 -7.891 0.275 1.00 95.69 270 ARG A CA 1
ATOM 2173 C C . ARG A 1 270 ? 10.565 -8.085 0.092 1.00 95.69 270 ARG A C 1
ATOM 2175 O O . ARG A 1 270 ? 9.918 -8.787 0.864 1.00 95.69 270 ARG A O 1
ATOM 2182 N N . GLU A 1 271 ? 10.103 -7.521 -0.999 1.00 96.69 271 GLU A N 1
ATOM 2183 C CA . GLU A 1 271 ? 8.760 -7.699 -1.485 1.00 96.69 271 GLU A CA 1
ATOM 2184 C C . GLU A 1 271 ? 8.815 -8.045 -2.965 1.00 96.69 271 GLU A C 1
ATOM 2186 O O . GLU A 1 271 ? 9.630 -7.499 -3.714 1.00 96.69 271 GLU A O 1
ATOM 2191 N N . VAL A 1 272 ? 7.998 -9.011 -3.367 1.00 97.06 272 VAL A N 1
ATOM 2192 C CA . VAL A 1 272 ? 7.952 -9.500 -4.738 1.00 97.06 272 VAL A CA 1
ATOM 2193 C C . VAL A 1 272 ? 6.526 -9.399 -5.240 1.00 97.06 272 VAL A C 1
ATOM 2195 O O . VAL A 1 272 ? 5.648 -10.121 -4.777 1.00 97.06 272 VAL A O 1
ATOM 2198 N N . LEU A 1 273 ? 6.332 -8.532 -6.227 1.00 97.50 273 LEU A N 1
ATOM 2199 C CA . LEU A 1 273 ? 5.090 -8.396 -6.969 1.00 97.50 273 LEU A CA 1
ATOM 2200 C C . LEU A 1 273 ? 5.181 -9.296 -8.193 1.00 97.50 273 LEU A C 1
ATOM 2202 O O . LEU A 1 273 ? 6.198 -9.316 -8.893 1.00 97.50 273 LEU A O 1
ATOM 2206 N N . THR A 1 274 ? 4.106 -10.008 -8.485 1.00 95.25 274 THR A N 1
ATOM 2207 C CA . THR A 1 274 ? 4.047 -10.943 -9.606 1.00 95.25 274 THR A CA 1
ATOM 2208 C C . THR A 1 274 ? 2.721 -10.818 -10.338 1.00 95.25 274 THR A C 1
ATOM 2210 O O . THR A 1 274 ? 1.665 -10.640 -9.730 1.00 95.25 274 THR A O 1
ATOM 2213 N N . PHE A 1 275 ? 2.788 -10.918 -11.661 1.00 94.00 275 PHE A N 1
ATOM 2214 C CA . PHE A 1 275 ? 1.640 -10.861 -12.553 1.00 94.00 275 PHE A CA 1
ATOM 2215 C C . PHE A 1 275 ? 1.650 -12.116 -13.429 1.00 94.00 275 PHE A C 1
ATOM 2217 O O . PHE A 1 275 ? 2.537 -12.265 -14.282 1.00 94.00 275 PHE A O 1
ATOM 2224 N N . PRO A 1 276 ? 0.728 -13.068 -13.203 1.00 89.69 276 PRO A N 1
ATOM 2225 C CA . PRO A 1 276 ? 0.635 -14.274 -14.007 1.00 89.69 276 PRO A CA 1
ATOM 2226 C C . PRO A 1 276 ? 0.205 -13.947 -15.436 1.00 89.69 276 PRO A C 1
ATOM 2228 O O . PRO A 1 276 ? -0.439 -12.935 -15.716 1.00 89.69 276 PRO A O 1
ATOM 2231 N N . LYS A 1 277 ? 0.529 -14.853 -16.357 1.00 77.06 277 LYS A N 1
ATOM 2232 C CA . LYS A 1 277 ? 0.109 -14.724 -17.747 1.00 77.06 277 LYS A CA 1
ATOM 2233 C C . LYS A 1 277 ? -1.407 -14.599 -17.876 1.00 77.06 277 LYS A C 1
ATOM 2235 O O . LYS A 1 277 ? -2.145 -15.489 -17.443 1.00 77.06 277 LYS A O 1
ATOM 2240 N N . ARG A 1 278 ? -1.874 -13.540 -18.553 1.00 67.12 278 ARG A N 1
ATOM 2241 C CA . ARG A 1 278 ? -3.300 -13.379 -18.879 1.00 67.12 278 ARG A CA 1
ATOM 2242 C C . ARG A 1 278 ? -3.761 -14.616 -19.652 1.00 67.12 278 ARG A C 1
ATOM 2244 O O . ARG A 1 278 ? -3.216 -14.930 -20.714 1.00 67.12 278 ARG A O 1
ATOM 2251 N N . LYS A 1 279 ? -4.760 -15.335 -19.127 1.00 57.41 279 LYS A N 1
ATOM 2252 C CA . LYS A 1 279 ? -5.422 -16.405 -19.883 1.00 57.41 279 LYS A CA 1
ATOM 2253 C C . LYS A 1 279 ? -6.084 -15.753 -21.095 1.00 57.41 279 LYS A C 1
ATOM 2255 O O . LYS A 1 279 ? -7.058 -15.023 -20.956 1.00 57.41 279 LYS A O 1
ATOM 2260 N N . THR A 1 280 ? -5.513 -15.960 -22.275 1.00 52.41 280 THR A N 1
ATOM 2261 C CA . THR A 1 280 ? -6.177 -15.631 -23.535 1.00 52.41 280 THR A CA 1
ATOM 2262 C C . THR A 1 280 ? -7.399 -16.537 -23.652 1.00 52.41 280 THR A C 1
ATOM 2264 O O . THR A 1 280 ? -7.223 -17.747 -23.813 1.00 52.41 280 THR A O 1
ATOM 2267 N N . ASN A 1 281 ? -8.596 -15.964 -23.498 1.00 40.50 281 ASN A N 1
ATOM 2268 C CA . ASN A 1 281 ? -9.853 -16.615 -23.877 1.00 40.50 281 ASN A CA 1
ATOM 2269 C C . ASN A 1 281 ? -9.968 -16.697 -25.400 1.00 40.50 281 ASN A C 1
ATOM 2271 O O . ASN A 1 281 ? -9.542 -15.725 -26.068 1.00 40.50 281 ASN A O 1
#

pLDDT: mean 79.09, std 24.46, range [28.5, 98.56]